Protein 7MTO (pdb70)

Nearest PDB structur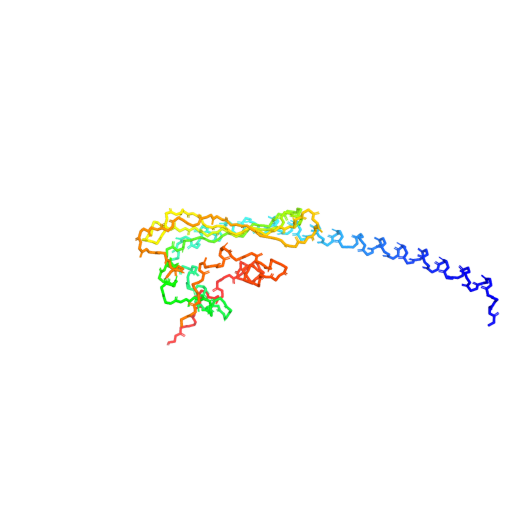es (foldseek):
  7mto-assembly1_A-2  TM=1.005E+00  e=1.178E-35  Homo sapiens
  2e50-assembly1_A  TM=9.225E-01  e=9.038E-24  Homo sapiens
  5day-assembly1_A  TM=8.850E-01  e=6.990E-18  Arabidopsis thaliana
  6jqv-assembly1_A  TM=9.167E-01  e=1.148E-16  Arabidopsis thaliana
  5day-assembly1_B  TM=9.113E-01  e=1.888E-16  Arabidopsis thaliana

InterPro domains:
  IPR002164 Nucleosome assembly protein [PF00956] (90-234)
  IPR002164 Nucleosome assembly protein [PTHR11875] (33-251)
  IPR037231 NAP-like superfamily [SSF143113] (31-234)

Organism: Homo sapiens (NCBI:txid9606)

B-factor: mean 32.94, std 13.4, range [13.84, 84.53]

Secondary structure (DSSP, 8-state):
---HHHHHHHHHHHHHHHHHHHHHHHHHHHHHHHHHHHHHHHHHHHHHHHHHHHTTSTTHHHHHHHTSTTTGGG--HHHHHHHTTEEEEEEEE-SSTTS-EEEEEEE-S-SSB--SEEEEEEEE-TTS-EEEEEPPP-BPTT--TT--PPPGGGGGG--TTTTT-HHHHHIIIIITT--HHHH-----

Structure (mmCIF, N/CA/C/O backbone):
data_7MTO
#
_entry.id   7MTO
#
_cell.length_a   53.713
_cell.length_b   55.275
_cell.length_c   79.934
_cell.angle_alpha   90.000
_cell.angle_beta   90.000
_cell.angle_gamma   90.000
#
_symmetry.space_group_name_H-M   'P 21 2 21'
#
loop_
_entity.id
_entity.type
_entity.pdbx_description
1 polymer 'Isoform 2 of Protein SET'
2 non-polymer 'MAGNESIUM ION'
3 non-polymer 'CALCIUM ION'
4 water water
#
loop_
_atom_site.group_PDB
_atom_site.id
_atom_site.type_symbol
_atom_site.label_atom_id
_atom_site.label_alt_id
_atom_site.label_comp_id
_atom_site.label_asym_id
_atom_site.label_entity_id
_atom_site.label_seq_id
_atom_site.pdbx_PDB_ins_code
_atom_site.Cartn_x
_atom_site.Cartn_y
_atom_site.Cartn_z
_atom_site.occupancy
_atom_site.B_iso_or_equiv
_atom_site.auth_seq_id
_atom_site.auth_comp_id
_atom_site.auth_asym_id
_atom_site.auth_atom_id
_atom_site.pdbx_PDB_model_num
ATOM 1 N N . GLY A 1 1 ? 6.261 -13.630 -81.338 1.00 63.72 22 GLY A N 1
ATOM 2 C CA . GLY A 1 1 ? 6.523 -12.539 -82.255 1.00 63.12 22 GLY A CA 1
ATOM 3 C C . GLY A 1 1 ? 7.622 -11.604 -81.782 1.00 62.74 22 GLY A C 1
ATOM 4 O O . GLY A 1 1 ? 7.973 -10.648 -82.479 1.00 64.55 22 GLY A O 1
ATOM 7 N N . THR A 1 2 ? 8.162 -11.869 -80.594 1.00 47.46 23 THR A N 1
ATOM 8 C CA . THR A 1 2 ? 9.285 -11.095 -80.086 1.00 43.45 23 THR A CA 1
ATOM 9 C C . THR A 1 2 ? 10.597 -11.798 -80.421 1.00 39.98 23 THR A C 1
ATOM 10 O O . THR A 1 2 ? 10.684 -13.030 -80.429 1.00 40.70 23 THR A O 1
ATOM 21 N N . SER A 1 3 ? 11.620 -10.999 -80.690 1.00 38.69 24 SER A N 1
ATOM 22 C CA . SER A 1 3 ? 12.963 -11.524 -80.874 1.00 42.04 24 SER A CA 1
ATOM 23 C C . SER A 1 3 ? 13.533 -11.992 -79.538 1.00 44.65 24 SER A C 1
ATOM 24 O O . SER A 1 3 ? 13.078 -11.588 -78.463 1.00 40.23 24 SER A O 1
ATOM 32 N N . GLU A 1 4 ? 14.561 -12.843 -79.607 1.00 58.27 25 GLU A N 1
ATOM 33 C CA . GLU A 1 4 ? 15.175 -13.337 -78.376 1.00 55.90 25 GLU A CA 1
ATOM 34 C C . GLU A 1 4 ? 15.871 -12.216 -77.607 1.00 54.48 25 GLU A C 1
ATOM 35 O O . GLU A 1 4 ? 15.970 -12.279 -76.371 1.00 51.93 25 GLU A O 1
ATOM 47 N N . LYS A 1 5 ? 16.340 -11.182 -78.315 1.00 47.38 26 LYS A N 1
ATOM 48 C CA . LYS A 1 5 ? 16.882 -10.001 -77.646 1.00 45.47 26 LYS A CA 1
ATOM 49 C C . LYS A 1 5 ? 15.785 -9.242 -76.905 1.00 41.97 26 LYS A C 1
ATOM 50 O O . LYS A 1 5 ? 15.963 -8.835 -75.748 1.00 43.13 26 LYS A O 1
ATOM 69 N N . GLU A 1 6 ? 14.645 -9.030 -77.569 1.00 39.25 27 GLU A N 1
ATOM 70 C CA . GLU A 1 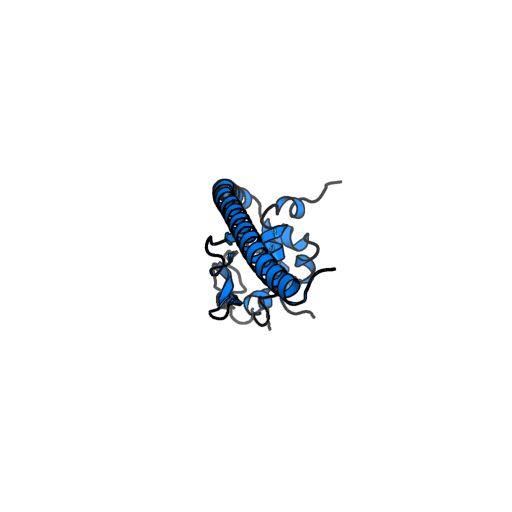6 ? 13.493 -8.411 -76.912 1.00 42.26 27 GLU A CA 1
ATOM 71 C C . GLU A 1 6 ? 13.041 -9.207 -75.693 1.00 39.45 27 GLU A C 1
ATOM 72 O O . GLU A 1 6 ? 12.621 -8.624 -74.681 1.00 37.96 27 GLU A O 1
ATOM 84 N N . GLN A 1 7 ? 13.118 -10.541 -75.754 1.00 34.42 28 GLN A N 1
ATOM 85 C CA . GLN A 1 7 ? 12.682 -11.352 -74.629 1.00 35.17 28 GLN A CA 1
ATOM 86 C C . GLN A 1 7 ? 13.632 -11.189 -73.447 1.00 34.54 28 GLN A C 1
ATOM 87 O O . GLN A 1 7 ? 13.201 -11.007 -72.305 1.00 35.13 28 GLN A O 1
ATOM 101 N N . GLN A 1 8 ? 14.941 -11.237 -73.705 1.00 40.22 29 GLN A N 1
ATOM 102 C CA . GLN A 1 8 ? 15.895 -11.048 -72.614 1.00 43.64 29 GLN A CA 1
ATOM 103 C C . GLN A 1 8 ? 15.748 -9.657 -72.004 1.00 40.36 29 GLN A C 1
ATOM 104 O O . GLN A 1 8 ? 15.810 -9.501 -70.782 1.00 39.58 29 GLN A O 1
ATOM 118 N N . GLU A 1 9 ? 15.511 -8.644 -72.844 1.00 38.36 30 GLU A N 1
ATOM 119 C CA . GLU A 1 9 ? 15.293 -7.285 -72.358 1.00 37.90 30 GLU A CA 1
ATOM 120 C C . GLU A 1 9 ? 14.055 -7.205 -71.483 1.00 36.48 30 GLU A C 1
ATOM 121 O O . GLU A 1 9 ? 14.046 -6.495 -70.466 1.00 37.19 30 GLU A O 1
ATOM 133 N N . ALA A 1 10 ? 12.984 -7.901 -71.882 1.00 32.11 31 ALA A N 1
ATOM 134 C CA . ALA A 1 10 ? 11.792 -7.967 -71.037 1.00 31.82 31 ALA A CA 1
ATOM 135 C C . ALA A 1 10 ? 12.067 -8.691 -69.732 1.00 31.80 31 ALA A C 1
ATOM 136 O O . ALA A 1 10 ? 11.589 -8.276 -68.666 1.00 30.66 31 ALA A O 1
ATOM 143 N N . ILE A 1 11 ? 12.831 -9.780 -69.775 1.00 31.36 32 ILE A N 1
ATOM 144 C CA . ILE A 1 11 ? 13.128 -10.483 -68.532 1.00 30.03 32 ILE A CA 1
ATOM 145 C C . ILE A 1 11 ? 13.842 -9.558 -67.557 1.00 29.25 32 ILE A C 1
ATOM 146 O O . ILE A 1 11 ? 13.532 -9.538 -66.356 1.00 30.36 32 ILE A O 1
ATOM 162 N N . GLU A 1 12 ? 14.834 -8.805 -68.036 1.00 35.82 33 GLU A N 1
ATOM 163 C CA . GLU A 1 12 ? 15.530 -7.880 -67.146 1.00 36.30 33 GLU A CA 1
ATOM 164 C C . GLU A 1 12 ? 14.570 -6.829 -66.604 1.00 37.34 33 GLU A C 1
ATOM 165 O O . GLU A 1 12 ? 14.634 -6.464 -65.427 1.00 37.04 33 GLU A O 1
ATOM 177 N N . HIS A 1 13 ? 13.681 -6.322 -67.458 1.00 34.57 34 HIS A N 1
ATOM 178 C CA . HIS A 1 13 ? 12.705 -5.329 -67.030 1.00 33.51 34 HIS A CA 1
ATOM 179 C C . HIS A 1 13 ? 11.787 -5.894 -65.967 1.00 32.88 34 HIS A C 1
ATOM 180 O O . HIS A 1 13 ? 11.385 -5.179 -65.041 1.00 34.92 34 HIS A O 1
ATOM 194 N N . ILE A 1 14 ? 11.428 -7.176 -66.084 1.00 28.79 35 ILE A N 1
ATOM 195 C CA . ILE A 1 14 ? 10.590 -7.787 -65.065 1.00 28.48 35 ILE A CA 1
ATOM 196 C C . ILE A 1 14 ? 11.355 -7.874 -63.756 1.00 28.07 35 ILE A C 1
ATOM 197 O O . ILE A 1 14 ? 10.826 -7.542 -62.699 1.00 28.16 35 ILE A O 1
ATOM 213 N N . ASP A 1 15 ? 12.626 -8.274 -63.820 1.00 33.53 36 ASP A N 1
ATOM 214 C CA . ASP A 1 15 ? 13.443 -8.337 -62.616 1.00 34.24 36 ASP A CA 1
ATOM 215 C C . ASP A 1 15 ? 13.490 -6.984 -61.917 1.00 34.91 36 ASP A C 1
ATOM 216 O O . ASP A 1 15 ? 13.378 -6.916 -60.686 1.00 34.38 36 ASP A O 1
ATOM 225 N N . GLU A 1 16 ? 13.624 -5.894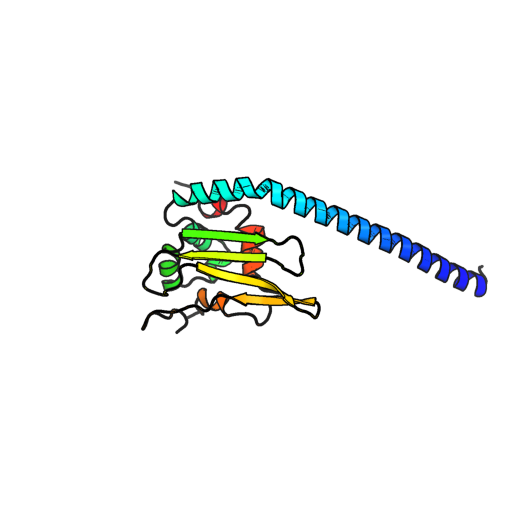 -62.680 1.00 34.44 37 GLU A N 1
ATOM 226 C CA . GLU A 1 16 ? 13.624 -4.567 -62.070 1.00 34.55 37 GLU A CA 1
ATOM 227 C C . GLU A 1 16 ? 12.278 -4.271 -61.417 1.00 35.40 37 GLU A C 1
ATOM 228 O O . GLU A 1 16 ? 12.217 -3.705 -60.321 1.00 34.94 37 GLU A O 1
ATOM 240 N N . VAL A 1 17 ? 11.185 -4.613 -62.100 1.00 33.51 38 VAL A N 1
ATOM 241 C CA . VAL A 1 17 ? 9.860 -4.432 -61.519 1.00 32.91 38 VAL A CA 1
ATOM 242 C C . VAL A 1 17 ? 9.725 -5.240 -60.232 1.00 32.81 38 VAL A C 1
ATOM 243 O O . VAL A 1 17 ? 9.183 -4.753 -59.233 1.00 36.11 38 VAL A O 1
ATOM 256 N N . GLN A 1 18 ? 10.236 -6.476 -60.217 1.00 30.13 39 GLN A N 1
ATOM 257 C CA . GLN A 1 18 ? 10.165 -7.296 -59.016 1.00 29.69 39 GLN A CA 1
ATOM 258 C C . GLN A 1 18 ? 10.909 -6.655 -57.849 1.00 30.15 39 GLN A C 1
ATOM 259 O O . GLN A 1 18 ? 10.501 -6.794 -56.690 1.00 28.74 39 GLN A O 1
ATOM 273 N N . ASN A 1 19 ? 12.052 -6.019 -58.133 1.00 32.27 40 ASN A N 1
ATOM 274 C CA . ASN A 1 19 ? 12.824 -5.357 -57.079 1.00 33.09 40 ASN A CA 1
ATOM 275 C C . ASN A 1 19 ? 12.020 -4.246 -56.467 1.00 35.49 40 ASN A C 1
ATOM 276 O O . ASN A 1 19 ? 12.075 -3.958 -55.273 1.00 35.60 40 ASN A O 1
ATOM 287 N N . GLU A 1 20 ? 11.213 -3.599 -57.282 1.00 40.70 41 GLU A N 1
ATOM 288 C CA . GLU A 1 20 ? 10.317 -2.512 -56.847 1.00 41.65 41 GLU A CA 1
ATOM 289 C C . GLU A 1 20 ? 9.155 -3.097 -56.048 1.00 40.02 41 GLU A C 1
ATOM 290 O O . GLU A 1 20 ? 8.749 -2.470 -55.112 1.00 40.49 41 GLU A O 1
ATOM 302 N N . ILE A 1 21 ? 8.611 -4.236 -56.444 1.00 29.08 42 ILE A N 1
ATOM 303 C CA . ILE A 1 21 ? 7.595 -4.870 -55.613 1.00 29.48 42 ILE A CA 1
ATOM 304 C C . ILE A 1 21 ? 8.217 -5.310 -54.289 1.00 33.36 42 ILE A C 1
ATOM 305 O O . ILE A 1 21 ? 7.631 -5.117 -53.208 1.00 32.09 42 ILE A O 1
ATOM 321 N N . ASP A 1 22 ? 9.431 -5.875 -54.348 1.00 39.05 43 ASP A N 1
ATOM 322 C CA . ASP A 1 22 ? 10.156 -6.258 -53.140 1.00 39.54 43 ASP A CA 1
ATOM 323 C C . ASP A 1 22 ? 10.228 -5.104 -52.158 1.00 38.15 43 ASP A C 1
ATOM 324 O O . ASP A 1 22 ? 10.030 -5.285 -50.950 1.00 37.88 43 ASP A O 1
ATOM 333 N N . ARG A 1 23 ? 10.556 -3.915 -52.665 1.00 38.04 44 ARG A N 1
ATOM 334 C CA . ARG A 1 23 ? 10.707 -2.746 -51.809 1.00 40.57 44 ARG A CA 1
ATOM 335 C C . ARG A 1 23 ? 9.400 -2.409 -51.117 1.00 41.88 44 ARG A C 1
ATOM 336 O O . ARG A 1 23 ? 9.373 -2.142 -49.909 1.00 42.27 44 ARG A O 1
ATOM 357 N N . LEU A 1 24 ? 8.300 -2.413 -51.864 1.00 34.03 45 LEU A N 1
ATOM 358 C CA . LEU A 1 24 ? 7.001 -2.168 -51.251 1.00 33.44 45 LEU A CA 1
ATOM 359 C C . LEU A 1 24 ? 6.644 -3.264 -50.251 1.00 36.33 45 LEU A C 1
ATOM 360 O O . LEU A 1 24 ? 6.102 -2.978 -49.174 1.00 35.19 45 LEU A O 1
ATOM 376 N N . ASN A 1 25 ? 6.947 -4.528 -50.569 1.00 29.76 46 ASN A N 1
ATOM 377 C CA . ASN A 1 25 ? 6.681 -5.586 -49.598 1.00 31.95 46 ASN A CA 1
ATOM 378 C C . ASN A 1 25 ? 7.366 -5.272 -48.275 1.00 33.83 46 ASN A C 1
ATOM 379 O O . ASN A 1 25 ? 6.772 -5.416 -47.187 1.00 30.22 46 ASN A O 1
ATOM 390 N N . GLU A 1 26 ? 8.618 -4.822 -48.354 1.00 37.10 47 GLU A N 1
ATOM 391 C CA . GLU A 1 26 ? 9.404 -4.567 -47.152 1.00 39.46 47 GLU A CA 1
ATOM 392 C C . GLU A 1 26 ? 8.891 -3.349 -46.400 1.00 39.37 47 GLU A C 1
ATOM 393 O O . GLU A 1 26 ? 8.835 -3.357 -45.162 1.00 41.23 47 GLU A O 1
ATOM 405 N N . GLN A 1 27 ? 8.509 -2.299 -47.122 1.00 37.16 48 GLN A N 1
ATOM 406 C CA . GLN A 1 27 ? 7.941 -1.126 -46.468 1.00 40.85 48 GLN A CA 1
ATOM 407 C C . GLN A 1 27 ? 6.629 -1.475 -45.778 1.00 40.90 48 GLN A C 1
ATOM 408 O O . GLN A 1 27 ? 6.374 -1.029 -44.650 1.00 39.56 48 GLN A O 1
ATOM 422 N N . ALA A 1 28 ? 5.792 -2.293 -46.429 1.00 34.49 49 ALA A N 1
ATOM 423 C CA . ALA A 1 28 ? 4.549 -2.720 -45.799 1.00 34.79 49 ALA A CA 1
ATOM 424 C C . ALA A 1 28 ? 4.832 -3.488 -44.517 1.00 34.53 49 ALA A C 1
ATOM 425 O O . ALA A 1 28 ? 4.223 -3.220 -43.473 1.00 34.90 49 ALA A O 1
ATOM 432 N N . SER A 1 29 ? 5.750 -4.462 -44.578 1.00 30.84 50 SER A N 1
ATOM 433 C CA . SER A 1 29 ? 6.069 -5.252 -43.391 1.00 32.17 50 SER A CA 1
ATOM 434 C C . SER A 1 29 ? 6.574 -4.360 -42.268 1.00 34.18 50 SER A C 1
ATOM 435 O O . SER A 1 29 ? 6.286 -4.604 -41.086 1.00 32.22 50 SER A O 1
ATOM 443 N N . GLU A 1 30 ? 7.328 -3.320 -42.622 1.00 41.92 51 GLU A N 1
ATOM 444 C CA . GLU A 1 30 ? 7.860 -2.402 -41.623 1.00 44.22 51 GLU A CA 1
ATOM 445 C C . GLU A 1 30 ? 6.745 -1.606 -40.955 1.00 45.50 51 GLU A C 1
ATOM 446 O O . GLU A 1 30 ? 6.704 -1.491 -39.722 1.00 44.32 51 GLU A O 1
ATOM 458 N N . GLU A 1 31 ? 5.846 -1.022 -41.755 1.00 38.21 52 GLU A N 1
ATOM 459 C CA . GLU A 1 31 ? 4.721 -0.286 -41.186 1.00 37.72 52 GLU A CA 1
ATOM 460 C C . GLU A 1 31 ? 3.896 -1.175 -40.264 1.00 38.68 52 GLU A C 1
ATOM 461 O O . GLU A 1 31 ? 3.433 -0.732 -39.201 1.00 38.32 52 GLU A O 1
ATOM 473 N N . ILE A 1 32 ? 3.714 -2.441 -40.645 1.00 32.53 53 ILE A N 1
ATOM 474 C CA . ILE A 1 32 ? 2.917 -3.349 -39.830 1.00 33.65 53 ILE A CA 1
ATOM 475 C C . ILE A 1 32 ? 3.618 -3.627 -38.505 1.00 33.47 53 ILE A C 1
ATOM 476 O O . ILE A 1 32 ? 2.986 -3.626 -37.434 1.00 33.77 53 ILE A O 1
ATOM 492 N N . LEU A 1 33 ? 4.940 -3.810 -38.537 1.00 33.38 54 LEU A N 1
ATOM 493 C CA . LEU A 1 33 ? 5.675 -4.038 -37.295 1.00 37.44 54 LEU A CA 1
ATOM 494 C C . LEU A 1 33 ? 5.562 -2.844 -36.351 1.00 37.97 54 LEU A C 1
ATOM 495 O O . LEU A 1 33 ? 5.490 -3.016 -35.121 1.00 35.89 54 LEU A O 1
ATOM 511 N N . LYS A 1 34 ? 5.573 -1.625 -36.898 1.00 37.41 55 LYS A N 1
ATOM 512 C CA . LYS A 1 34 ? 5.478 -0.443 -36.047 1.00 37.62 55 LYS A CA 1
ATOM 513 C C . LYS A 1 34 ? 4.095 -0.329 -35.421 1.00 37.87 55 LYS A C 1
ATOM 514 O O . LYS A 1 34 ? 3.966 0.078 -34.256 1.00 36.50 55 LYS A O 1
ATOM 533 N N . VAL A 1 35 ? 3.050 -0.671 -36.177 1.00 35.04 56 VAL A N 1
ATOM 534 C CA . VAL A 1 35 ? 1.704 -0.718 -35.609 1.00 36.62 56 VAL A CA 1
ATOM 535 C C . VAL A 1 35 ? 1.675 -1.661 -34.412 1.00 37.52 56 VAL A C 1
ATOM 536 O O . VAL A 1 35 ? 1.174 -1.316 -33.334 1.00 36.70 56 VAL A O 1
ATOM 549 N N . GLU A 1 36 ? 2.223 -2.867 -34.575 1.00 37.63 57 GLU A N 1
ATOM 550 C CA . GLU A 1 36 ? 2.240 -3.805 -33.461 1.00 35.84 57 GLU A CA 1
ATOM 551 C C . GLU A 1 36 ? 3.026 -3.251 -32.283 1.00 36.09 57 GLU A C 1
ATOM 552 O O . GLU A 1 36 ? 2.657 -3.491 -31.125 1.00 34.00 57 GLU A O 1
ATOM 564 N N . GLN A 1 37 ? 4.098 -2.505 -32.549 1.00 36.58 58 GLN A N 1
ATOM 565 C CA . GLN A 1 37 ? 4.877 -1.932 -31.458 1.00 41.38 58 GLN A CA 1
ATOM 566 C C . GLN A 1 37 ? 4.101 -0.824 -30.755 1.00 41.64 58 GLN A C 1
ATOM 567 O O . GLN A 1 37 ? 4.094 -0.754 -29.519 1.00 42.78 58 GLN A O 1
ATOM 581 N N . LYS A 1 38 ? 3.426 0.035 -31.520 1.00 36.60 59 LYS A N 1
ATOM 582 C CA . LYS A 1 38 ? 2.589 1.072 -30.925 1.00 36.82 59 LYS A CA 1
ATOM 583 C C . LYS A 1 38 ? 1.570 0.475 -29.959 1.00 35.94 59 LYS A C 1
ATOM 584 O O . LYS A 1 38 ? 1.439 0.918 -28.807 1.00 36.66 59 LYS A O 1
ATOM 603 N N . TYR A 1 39 ? 0.844 -0.542 -30.407 1.00 36.67 60 TYR A N 1
ATOM 604 C CA . TYR A 1 39 ? -0.242 -1.090 -29.611 1.00 35.64 60 TYR A CA 1
ATOM 605 C C . TYR A 1 39 ? 0.254 -1.970 -28.483 1.00 35.53 60 TYR A C 1
ATOM 606 O O . TYR A 1 39 ? -0.442 -2.098 -27.474 1.00 33.78 60 TYR A O 1
ATOM 624 N N . ASN A 1 40 ? 1.442 -2.560 -28.613 1.00 28.26 61 ASN A N 1
ATOM 625 C CA . ASN A 1 40 ? 2.035 -3.232 -27.463 1.00 32.55 61 ASN A CA 1
ATOM 626 C C . ASN A 1 40 ? 2.276 -2.240 -26.334 1.00 33.13 61 ASN A C 1
ATOM 627 O O . ASN A 1 40 ? 2.016 -2.549 -25.167 1.00 29.72 61 ASN A O 1
ATOM 638 N N . LYS A 1 41 ? 2.705 -1.018 -26.668 1.00 36.17 62 LYS A N 1
ATOM 639 C CA . LYS A 1 41 ? 2.824 0.020 -25.649 1.00 40.19 62 LYS A CA 1
ATOM 640 C C . LYS A 1 41 ? 1.462 0.444 -25.111 1.00 38.95 62 LYS A C 1
ATOM 641 O O . LYS A 1 41 ? 1.315 0.695 -23.911 1.00 35.47 62 LYS A O 1
ATOM 660 N N . LEU A 1 42 ? 0.459 0.568 -25.980 1.00 34.83 63 LEU A N 1
ATOM 661 C CA . LEU A 1 42 ? -0.857 1.002 -25.513 1.00 34.65 63 LEU A CA 1
ATOM 662 C C . LEU A 1 42 ? -1.509 -0.028 -24.596 1.00 34.19 63 LEU A C 1
ATOM 663 O O . LEU A 1 42 ? -2.209 0.352 -23.644 1.00 32.97 63 LEU A O 1
ATOM 679 N N . ARG A 1 43 ? -1.294 -1.327 -24.842 1.00 29.92 64 ARG A N 1
ATOM 680 C CA . ARG A 1 43 ? -1.913 -2.338 -23.989 1.00 29.52 64 ARG A CA 1
ATOM 681 C C . ARG A 1 43 ? -1.223 -2.477 -22.641 1.00 31.31 64 ARG A C 1
ATOM 682 O O . ARG A 1 43 ? -1.816 -3.039 -21.713 1.00 29.27 64 ARG A O 1
ATOM 703 N N . GLN A 1 44 ? 0.037 -2.104 -22.533 1.00 31.76 65 GLN A N 1
ATOM 704 C CA . GLN A 1 44 ? 0.864 -2.411 -21.343 1.00 31.41 65 GLN A CA 1
ATOM 705 C C . GLN A 1 44 ? 0.276 -1.845 -20.055 1.00 30.90 65 GLN A C 1
ATOM 706 O O . GLN A 1 44 ? 0.259 -2.562 -19.085 1.00 31.59 65 GLN A O 1
ATOM 720 N N . PRO A 1 45 ? -0.271 -0.624 -19.988 1.00 32.09 66 PRO A N 1
ATOM 721 C CA . PRO A 1 45 ? -0.842 -0.138 -18.743 1.00 34.32 66 PRO A CA 1
ATOM 722 C C . PRO A 1 45 ? -2.001 -1.012 -18.276 1.00 33.01 66 PRO A C 1
ATOM 723 O O . PRO A 1 45 ? -2.167 -1.130 -17.123 1.00 33.34 66 PRO A O 1
ATOM 734 N N . PHE A 1 46 ? -2.791 -1.528 -19.210 1.00 33.32 67 PHE A N 1
ATOM 735 C CA . PHE A 1 46 ? -3.918 -2.448 -18.984 1.00 32.38 67 PHE A CA 1
ATOM 736 C C . PHE A 1 46 ? -3.394 -3.794 -18.475 1.00 29.72 67 PHE A C 1
ATOM 737 O O . PHE A 1 46 ? -3.977 -4.276 -17.569 1.00 29.16 67 PHE A O 1
ATOM 754 N N . PHE A 1 47 ? -2.336 -4.368 -19.055 1.00 22.91 68 PHE A N 1
ATOM 755 C CA . PHE A 1 47 ? -1.778 -5.597 -18.487 1.00 23.01 68 PHE A CA 1
ATOM 756 C C . PHE A 1 47 ? -1.244 -5.348 -17.073 1.00 23.67 68 PHE A C 1
ATOM 757 O O . PHE A 1 47 ? -1.319 -6.226 -16.205 1.00 24.10 68 PHE A O 1
ATOM 774 N N . GLN A 1 48 ? -0.702 -4.161 -16.821 1.00 26.60 69 GLN A N 1
ATOM 775 C CA . GLN A 1 48 ? -0.196 -3.882 -15.483 1.00 27.82 69 GLN A CA 1
ATOM 776 C C . GLN A 1 48 ? -1.348 -3.730 -14.498 1.00 29.60 69 GLN A C 1
ATOM 777 O O . GLN A 1 48 ? -1.303 -4.287 -13.398 1.00 29.56 69 GLN A O 1
ATOM 791 N N . LYS A 1 49 ? -2.413 -3.023 -14.886 1.00 29.40 70 LYS A N 1
ATOM 792 C CA . LYS A 1 49 ? -3.580 -2.961 -14.005 1.00 28.10 70 LYS A CA 1
ATOM 793 C C . LYS A 1 49 ? -4.132 -4.358 -13.754 1.00 27.36 70 LYS A C 1
ATOM 794 O O . LYS A 1 49 ? -4.514 -4.697 -12.623 1.00 28.41 70 LYS A O 1
ATOM 813 N N . ARG A 1 50 ? -4.166 -5.191 -14.794 1.00 22.31 71 ARG A N 1
ATOM 814 C CA . ARG A 1 50 ? -4.697 -6.540 -14.643 1.00 24.18 71 ARG A CA 1
ATOM 815 C C . ARG A 1 50 ? -3.857 -7.360 -13.674 1.00 24.50 71 ARG A C 1
ATOM 816 O O . ARG A 1 50 ? -4.399 -8.133 -12.872 1.00 23.59 71 ARG A O 1
ATOM 837 N N . SER A 1 51 ? -2.536 -7.171 -13.688 1.00 24.23 72 SER A N 1
ATOM 838 C CA . SER A 1 51 ? -1.682 -7.894 -12.753 1.00 24.11 72 SER A CA 1
ATOM 839 C C . SER A 1 51 ? -2.031 -7.537 -11.315 1.00 25.22 72 SER A C 1
ATOM 840 O O . SER A 1 51 ? -2.029 -8.405 -10.431 1.00 25.70 72 SER A O 1
ATOM 848 N N . GLU A 1 52 ? -2.328 -6.264 -11.062 1.00 25.39 73 GLU A N 1
ATOM 849 C CA . GLU A 1 52 ? -2.671 -5.860 -9.700 1.00 26.92 73 GLU A CA 1
ATOM 850 C C . GLU A 1 52 ? -4.008 -6.455 -9.269 1.00 28.69 73 GLU A C 1
ATOM 851 O O . GLU A 1 52 ? -4.191 -6.792 -8.092 1.00 27.92 73 GLU A O 1
ATOM 863 N N . LEU A 1 53 ? -4.936 -6.602 -10.203 1.00 24.88 74 LEU A N 1
ATOM 864 C CA . LEU A 1 53 ? -6.234 -7.183 -9.907 1.00 24.70 74 LEU A CA 1
ATOM 865 C C . LEU A 1 53 ? -6.139 -8.687 -9.708 1.00 24.21 74 LEU A C 1
ATOM 866 O O . LEU A 1 53 ? -6.799 -9.236 -8.818 1.00 25.95 74 LEU A O 1
ATOM 882 N N . ILE A 1 54 ? -5.315 -9.370 -10.511 1.00 22.01 75 ILE A N 1
ATOM 883 C CA . ILE A 1 54 ? -5.127 -10.813 -10.360 1.00 21.96 75 ILE A CA 1
ATOM 884 C C . ILE A 1 54 ? -4.542 -11.142 -8.987 1.00 24.69 75 ILE A C 1
ATOM 885 O O . ILE A 1 54 ? -4.788 -12.230 -8.446 1.00 24.90 75 ILE A O 1
ATOM 901 N N . ALA A 1 55 ? -3.750 -10.233 -8.410 1.00 26.46 76 ALA A N 1
ATOM 902 C CA . ALA A 1 55 ? -3.214 -10.442 -7.059 1.00 27.56 76 ALA A CA 1
ATOM 903 C C . ALA A 1 55 ? -4.311 -10.617 -6.013 1.00 29.77 76 ALA A C 1
ATOM 904 O O . ALA A 1 55 ? -4.045 -11.125 -4.908 1.00 29.55 76 ALA A O 1
ATOM 911 N N . LYS A 1 56 ? -5.527 -10.197 -6.320 1.00 27.54 77 LYS A N 1
ATOM 912 C CA . LYS A 1 56 ? -6.659 -10.337 -5.418 1.00 26.40 77 LYS A CA 1
ATOM 913 C C . LYS A 1 56 ? -7.374 -11.673 -5.555 1.00 28.52 77 LYS A C 1
ATOM 914 O O . LYS A 1 56 ? -8.315 -11.930 -4.804 1.00 27.27 77 LYS A O 1
ATOM 933 N N . ILE A 1 57 ? -6.986 -12.513 -6.512 1.00 22.95 78 ILE A N 1
ATOM 934 C CA . ILE A 1 57 ? -7.733 -13.713 -6.857 1.00 22.15 78 ILE A CA 1
ATOM 935 C C . ILE A 1 57 ? -6.855 -14.932 -6.531 1.00 21.92 78 ILE A C 1
ATOM 936 O O . ILE A 1 57 ? -5.924 -15.247 -7.283 1.00 21.87 78 ILE A O 1
ATOM 952 N N . PRO A 1 58 ? -7.134 -15.660 -5.451 1.00 24.18 79 PRO A N 1
ATOM 953 C CA . PRO A 1 58 ? -6.229 -16.770 -5.104 1.00 22.98 79 PRO A CA 1
ATOM 954 C C . PRO A 1 58 ? -6.167 -17.821 -6.207 1.00 19.77 79 PRO A C 1
ATOM 955 O O . PRO A 1 58 ? -7.186 -18.186 -6.790 1.00 22.86 79 PRO A O 1
ATOM 966 N N . ASN A 1 59 ? -4.950 -18.297 -6.480 1.00 20.41 80 ASN A N 1
ATOM 967 C CA . ASN A 1 59 ? -4.704 -19.425 -7.374 1.00 21.54 80 ASN A CA 1
ATOM 968 C C . ASN A 1 59 ? -5.217 -19.165 -8.785 1.00 22.42 80 ASN A C 1
ATOM 969 O O . ASN A 1 59 ? -5.606 -20.093 -9.508 1.00 20.25 80 ASN A O 1
ATOM 980 N N . PHE A 1 60 ? -5.211 -17.892 -9.167 1.00 18.28 81 PHE A N 1
ATOM 981 C CA . PHE A 1 60 ? -5.673 -17.507 -10.500 1.00 17.72 81 PHE A CA 1
ATOM 982 C C . PHE A 1 60 ? -4.945 -18.285 -11.591 1.00 17.43 81 PHE A C 1
ATOM 983 O O . PHE A 1 60 ? -5.570 -18.870 -12.487 1.00 16.75 81 PHE A O 1
ATOM 1000 N N . TRP A 1 61 ? -3.618 -18.295 -11.553 1.00 18.09 82 TRP A N 1
ATOM 1001 C CA . TRP A 1 61 ? -2.892 -18.817 -12.706 1.00 19.92 82 TRP A CA 1
ATOM 1002 C C . TRP A 1 61 ? -2.970 -20.334 -12.779 1.00 18.03 82 TRP A C 1
ATOM 1003 O O . TRP A 1 61 ? -3.087 -20.887 -13.878 1.00 16.71 82 TRP A O 1
ATOM 1024 N N . VAL A 1 62 ? -2.910 -21.044 -11.647 1.00 19.70 83 VAL A N 1
ATOM 1025 C CA . VAL A 1 62 ? -3.010 -22.498 -11.765 1.00 19.61 83 VAL A CA 1
ATOM 1026 C C . VAL A 1 62 ? -4.403 -22.910 -12.270 1.00 19.19 83 VAL A C 1
ATOM 1027 O O . VAL A 1 62 ? -4.541 -23.864 -13.054 1.00 19.45 83 VAL A O 1
ATOM 1040 N N . THR A 1 63 ? -5.436 -22.198 -11.838 1.00 19.39 84 THR A N 1
ATOM 1041 C CA . THR A 1 63 ? -6.787 -22.441 -12.320 1.00 17.57 84 THR A CA 1
ATOM 1042 C C . THR A 1 63 ? -6.870 -22.220 -13.829 1.00 16.66 84 THR A C 1
ATOM 1043 O O . THR A 1 63 ? -7.432 -23.040 -14.565 1.00 18.86 84 THR A O 1
ATOM 1054 N N . THR A 1 64 ? -6.316 -21.107 -14.306 1.00 19.61 85 THR A N 1
ATOM 1055 C CA . THR A 1 64 ? -6.215 -20.841 -15.737 1.00 20.52 85 THR A CA 1
ATOM 1056 C C . THR A 1 64 ? -5.564 -21.998 -16.485 1.00 20.69 85 THR A C 1
ATOM 1057 O O . THR A 1 64 ? -6.067 -22.451 -17.520 1.00 18.77 85 THR A O 1
ATOM 1068 N N . PHE A 1 65 ? -4.438 -22.505 -15.973 1.00 18.31 86 PHE A N 1
ATOM 1069 C CA . PHE A 1 65 ? -3.682 -23.507 -16.714 1.00 16.41 86 PHE A CA 1
ATOM 1070 C C . PHE A 1 65 ? -4.390 -24.859 -16.708 1.00 17.15 86 PHE A C 1
ATOM 1071 O O . PHE A 1 65 ? -4.388 -25.565 -17.716 1.00 17.13 86 PHE A O 1
ATOM 1088 N N . VAL A 1 66 ? -4.971 -25.250 -15.573 1.00 19.38 87 VAL A N 1
ATOM 1089 C CA . VAL A 1 66 ? -5.667 -26.532 -15.468 1.00 19.24 87 VAL A CA 1
ATOM 1090 C C . VAL A 1 66 ? -6.875 -26.565 -16.388 1.00 20.09 87 VAL A C 1
ATOM 1091 O O . VAL A 1 66 ? -7.260 -27.636 -16.874 1.00 19.36 87 VAL A O 1
ATOM 1104 N N . ASN A 1 67 ? -7.450 -25.405 -16.687 1.00 17.88 88 ASN A N 1
ATOM 1105 C CA . ASN A 1 67 ? -8.598 -25.317 -17.583 1.00 16.95 88 ASN A CA 1
ATOM 1106 C C . ASN A 1 67 ? -8.199 -25.000 -19.018 1.00 16.95 88 ASN A C 1
ATOM 1107 O O . ASN A 1 67 ? -9.085 -24.774 -19.864 1.00 18.55 88 ASN A O 1
ATOM 1118 N N . HIS A 1 68 ? -6.911 -24.995 -19.321 1.00 18.15 89 HIS A N 1
ATOM 1119 C CA . HIS A 1 68 ? -6.480 -24.724 -20.692 1.00 19.12 89 HIS A CA 1
ATOM 1120 C C . HIS A 1 68 ? -6.296 -26.034 -21.454 1.00 19.66 89 HIS A C 1
ATOM 1121 O O . HIS A 1 68 ? -5.577 -26.921 -20.980 1.00 20.79 89 HIS A O 1
ATOM 1135 N N . PRO A 1 69 ? -6.894 -26.175 -22.645 1.00 23.17 90 PRO A N 1
ATOM 1136 C CA . PRO A 1 69 ? -6.849 -27.472 -23.340 1.00 24.59 90 PRO A CA 1
ATOM 1137 C C . PRO A 1 69 ? -5.455 -27.973 -23.680 1.00 27.36 90 PRO A C 1
ATOM 1138 O O . PRO A 1 69 ? -5.231 -29.185 -23.644 1.00 33.75 90 PRO A O 1
ATOM 1149 N N . GLN A 1 70 ? -4.500 -27.105 -24.000 1.00 23.57 91 GLN A N 1
ATOM 1150 C CA . GLN A 1 70 ? -3.153 -27.592 -24.266 1.00 24.11 91 GLN A CA 1
ATOM 1151 C C . GLN A 1 70 ? -2.281 -27.656 -23.006 1.00 25.70 91 GLN A C 1
ATOM 1152 O O . GLN A 1 70 ? -1.536 -28.622 -22.817 1.00 26.75 91 GLN A O 1
ATOM 1166 N N . VAL A 1 71 ? -2.333 -26.646 -22.143 1.00 21.84 92 VAL A N 1
ATOM 1167 C CA . VAL A 1 71 ? -1.408 -26.624 -21.007 1.00 22.85 92 VAL A CA 1
ATOM 1168 C C . VAL A 1 71 ? -1.741 -27.719 -20.005 1.00 22.89 92 VAL A C 1
ATOM 1169 O O . VAL A 1 71 ? -0.843 -28.310 -19.389 1.00 24.04 92 VAL A O 1
ATOM 1182 N N . SER A 1 72 ? -3.027 -28.018 -19.820 1.00 23.75 93 SER A N 1
ATOM 1183 C CA . SER A 1 72 ? -3.396 -28.980 -18.787 1.00 23.72 93 SER A CA 1
ATOM 1184 C C . SER A 1 72 ? -2.766 -30.335 -19.059 1.00 26.04 93 SER A C 1
ATOM 1185 O O . SER A 1 72 ? -2.428 -31.058 -18.110 1.00 27.36 93 SER A O 1
ATOM 1193 N N . ALA A 1 73 ? -2.547 -30.664 -20.338 1.00 28.11 94 ALA A N 1
ATOM 1194 C CA . ALA A 1 73 ? -1.985 -31.962 -20.700 1.00 32.76 94 ALA A CA 1
ATOM 1195 C C . ALA A 1 73 ? -0.563 -32.124 -20.178 1.00 32.12 94 ALA A C 1
ATOM 1196 O O . ALA A 1 73 ? -0.093 -33.250 -20.006 1.00 33.80 94 ALA A O 1
ATOM 1203 N N . LEU A 1 74 ? 0.115 -31.019 -19.904 1.00 21.27 95 LEU A N 1
ATOM 1204 C CA . LEU A 1 74 ? 1.498 -31.019 -19.477 1.00 21.06 95 LEU A CA 1
ATOM 1205 C C . LEU A 1 74 ? 1.655 -31.099 -17.969 1.00 23.58 95 LEU A C 1
ATOM 1206 O O . LEU A 1 74 ? 2.786 -31.258 -17.490 1.00 24.18 95 LEU A O 1
ATOM 1222 N N . LEU A 1 75 ? 0.567 -30.960 -17.214 1.00 22.67 96 LEU A N 1
ATOM 1223 C CA . LEU A 1 75 ? 0.658 -30.841 -15.766 1.00 22.40 96 LEU A CA 1
ATOM 1224 C C . LEU A 1 75 ? 0.339 -32.167 -15.099 1.00 24.00 96 LEU A C 1
ATOM 1225 O O . LEU A 1 75 ? -0.787 -32.673 -15.212 1.00 25.86 96 LEU A O 1
ATOM 1241 N N . GLY A 1 76 ? 1.289 -32.677 -14.330 1.00 22.94 97 GLY A N 1
ATOM 1242 C CA . GLY A 1 76 ? 1.022 -33.784 -13.448 1.00 23.52 97 GLY A CA 1
ATOM 1243 C C . GLY A 1 76 ? 0.383 -33.328 -12.145 1.00 23.66 97 GLY A C 1
ATOM 1244 O O . GLY A 1 76 ? 0.218 -32.139 -11.868 1.00 23.50 97 GLY A O 1
ATOM 1248 N N . GLU A 1 77 ? -0.001 -34.315 -11.334 1.00 30.16 98 GLU A N 1
ATOM 1249 C CA . GLU A 1 77 ? -0.648 -34.017 -10.063 1.00 31.37 98 GLU A CA 1
ATOM 1250 C C . GLU A 1 77 ? 0.251 -33.176 -9.163 1.00 29.55 98 GLU A C 1
ATOM 1251 O O . GLU A 1 77 ? -0.195 -32.190 -8.560 1.00 28.74 98 GLU A O 1
ATOM 1263 N N . GLU A 1 78 ? 1.522 -33.568 -9.023 1.00 22.25 99 GLU A N 1
ATOM 1264 C CA . GLU A 1 78 ? 2.399 -32.771 -8.180 1.00 22.79 99 GLU A CA 1
ATOM 1265 C C . GLU A 1 78 ? 2.734 -31.437 -8.834 1.00 23.55 99 GLU A C 1
ATOM 1266 O O . GLU A 1 78 ? 2.971 -30.459 -8.139 1.00 21.64 99 GLU A O 1
ATOM 1278 N N . ASP A 1 79 ? 2.747 -31.356 -10.169 1.00 20.58 100 ASP A N 1
ATOM 1279 C CA . ASP A 1 79 ? 2.976 -30.047 -10.779 1.00 20.93 100 ASP A CA 1
ATOM 1280 C C . ASP A 1 79 ? 1.872 -29.076 -10.396 1.00 18.90 100 ASP A C 1
ATOM 1281 O O . ASP A 1 79 ? 2.112 -27.880 -10.205 1.00 20.31 100 ASP A O 1
ATOM 1290 N N . GLU A 1 80 ? 0.632 -29.564 -10.386 1.00 23.09 101 GLU A N 1
ATOM 1291 C CA . GLU A 1 80 ? -0.503 -28.715 -10.065 1.00 22.21 101 GLU A CA 1
ATOM 1292 C C . GLU A 1 80 ? -0.381 -28.197 -8.645 1.00 23.24 101 GLU A C 1
ATOM 1293 O O . GLU A 1 80 ? -0.632 -27.021 -8.370 1.00 23.46 101 GLU A O 1
ATOM 1305 N N . GLU A 1 81 ? 0.080 -29.048 -7.740 1.00 22.46 102 GLU A N 1
ATOM 1306 C CA . GLU A 1 81 ? 0.307 -28.598 -6.374 1.00 22.87 102 GLU A CA 1
ATOM 1307 C C . GLU A 1 81 ? 1.314 -27.454 -6.332 1.00 23.98 102 GLU A C 1
ATOM 1308 O O . GLU A 1 81 ? 1.087 -26.427 -5.681 1.00 23.82 102 GLU A O 1
ATOM 1320 N N . ALA A 1 82 ? 2.449 -27.623 -7.028 1.00 19.64 103 ALA A N 1
ATOM 1321 C CA . ALA A 1 82 ? 3.469 -26.591 -7.061 1.00 18.24 103 ALA A CA 1
ATOM 1322 C C . ALA A 1 82 ? 2.942 -25.302 -7.667 1.00 18.18 103 ALA A C 1
ATOM 1323 O O . ALA A 1 82 ? 3.324 -24.208 -7.237 1.00 18.80 103 ALA A O 1
ATOM 1330 N N . LEU A 1 83 ? 2.088 -25.397 -8.700 1.00 17.65 104 LEU A N 1
ATOM 1331 C CA . LEU A 1 83 ? 1.574 -24.205 -9.347 1.00 17.56 104 LEU A CA 1
ATOM 1332 C C . LEU A 1 83 ? 0.566 -23.466 -8.481 1.00 18.88 104 LEU A C 1
ATOM 1333 O O . LEU A 1 83 ? 0.248 -22.319 -8.780 1.00 19.56 104 LEU A O 1
ATOM 1349 N N . HIS A 1 84 ? 0.111 -24.044 -7.361 1.00 20.68 105 HIS A N 1
ATOM 1350 C CA . HIS A 1 84 ? -0.697 -23.242 -6.450 1.00 20.66 105 HIS A CA 1
ATOM 1351 C C . HIS A 1 84 ? 0.138 -22.143 -5.799 1.00 23.19 105 HIS A C 1
ATOM 1352 O O . HIS A 1 84 ? -0.408 -21.151 -5.319 1.00 24.92 105 HIS A O 1
ATOM 1366 N N . TYR A 1 85 ? 1.450 -22.251 -5.842 1.00 21.73 106 TYR A N 1
ATOM 1367 C CA . TYR A 1 85 ? 2.318 -21.193 -5.360 1.00 22.98 106 TYR A CA 1
ATOM 1368 C C . TYR A 1 85 ? 2.624 -20.132 -6.400 1.00 21.33 106 TYR A C 1
ATOM 1369 O O . TYR A 1 85 ? 3.322 -19.159 -6.094 1.00 20.27 106 TYR A O 1
ATOM 1387 N N . LEU A 1 86 ? 2.160 -20.315 -7.624 1.00 20.04 107 LEU A N 1
ATOM 1388 C CA . LEU A 1 86 ? 2.362 -19.335 -8.680 1.00 19.96 107 LEU A CA 1
ATOM 1389 C C . LEU A 1 86 ? 1.416 -18.163 -8.466 1.00 22.47 107 LEU A C 1
ATOM 1390 O O . LEU A 1 86 ? 0.185 -18.325 -8.539 1.00 23.64 107 LEU A O 1
ATOM 1406 N N . THR A 1 87 ? 1.982 -16.986 -8.207 1.00 21.57 108 THR A N 1
ATOM 1407 C CA . THR A 1 87 ? 1.187 -15.803 -7.936 1.00 23.07 108 THR A CA 1
ATOM 1408 C C . THR A 1 87 ? 1.015 -14.895 -9.141 1.00 26.11 108 THR A C 1
ATOM 1409 O O . THR A 1 87 ? 0.030 -14.166 -9.218 1.00 24.25 108 THR A O 1
ATOM 1420 N N . ARG A 1 88 ? 1.957 -14.904 -10.071 1.00 23.85 109 ARG A N 1
ATOM 1421 C CA . ARG A 1 88 ? 2.025 -13.860 -11.077 1.00 21.90 109 ARG A CA 1
ATOM 1422 C C . ARG A 1 88 ? 2.744 -14.421 -12.287 1.00 22.21 109 ARG A C 1
ATOM 1423 O O . ARG A 1 88 ? 3.770 -15.097 -12.152 1.00 22.47 109 ARG A O 1
ATOM 1444 N N . VAL A 1 89 ? 2.183 -14.161 -13.461 1.00 21.98 110 VAL A N 1
ATOM 1445 C CA . VAL A 1 89 ? 2.824 -14.465 -14.732 1.00 23.47 110 VAL A CA 1
ATOM 1446 C C . VAL A 1 89 ? 2.946 -13.154 -15.494 1.00 24.90 110 VAL A C 1
ATOM 1447 O O . VAL A 1 89 ? 2.012 -12.346 -15.491 1.00 26.58 110 VAL A O 1
ATOM 1460 N N . GLU A 1 90 ? 4.102 -12.920 -16.109 1.00 23.69 111 GLU A N 1
ATOM 1461 C CA . GLU A 1 90 ? 4.293 -11.744 -16.947 1.00 23.87 111 GLU A CA 1
ATOM 1462 C C . GLU A 1 90 ? 4.919 -12.144 -18.273 1.00 25.91 111 GLU A C 1
ATOM 1463 O O . GLU A 1 90 ? 5.850 -12.951 -18.316 1.00 25.74 111 GLU A O 1
ATOM 1475 N N . VAL A 1 91 ? 4.401 -11.570 -19.359 1.00 22.15 112 VAL A N 1
ATOM 1476 C CA . VAL A 1 91 ? 4.965 -11.733 -20.681 1.00 22.64 112 VAL A CA 1
ATOM 1477 C C . VAL A 1 91 ? 5.508 -10.379 -21.101 1.00 22.80 112 VAL A C 1
ATOM 1478 O O . VAL A 1 91 ? 4.802 -9.370 -21.008 1.00 25.69 112 VAL A O 1
ATOM 1491 N N . THR A 1 92 ? 6.763 -10.358 -21.531 1.00 25.79 113 THR A N 1
ATOM 1492 C CA . THR A 1 92 ? 7.431 -9.153 -22.010 1.00 29.49 113 THR A CA 1
ATOM 1493 C C . THR A 1 92 ? 7.888 -9.420 -23.429 1.00 30.46 113 THR A C 1
ATOM 1494 O O . THR A 1 92 ? 8.632 -10.377 -23.665 1.00 27.59 113 THR A O 1
ATOM 1505 N N . GLU A 1 93 ? 7.452 -8.583 -24.367 1.00 33.49 114 GLU A N 1
ATOM 1506 C CA . GLU A 1 93 ? 7.879 -8.675 -25.752 1.00 38.22 114 GLU A CA 1
ATOM 1507 C C . GLU A 1 93 ? 8.781 -7.492 -26.068 1.00 38.23 114 GLU A C 1
ATOM 1508 O O . GLU A 1 93 ? 8.402 -6.343 -25.836 1.00 41.61 114 GLU A O 1
ATOM 1520 N N . PHE A 1 94 ? 9.956 -7.773 -26.613 1.00 37.24 115 PHE A N 1
ATOM 1521 C CA . PHE A 1 94 ? 10.910 -6.729 -26.949 1.00 39.61 115 PHE A CA 1
ATOM 1522 C C . PHE A 1 94 ? 10.667 -6.226 -28.367 1.00 43.91 115 PHE A C 1
ATOM 1523 O O . PHE A 1 94 ? 10.149 -6.945 -29.226 1.00 43.79 115 PHE A O 1
ATOM 1540 N N . GLU A 1 95 ? 10.998 -4.952 -28.588 1.00 62.76 116 GLU A N 1
ATOM 1541 C CA . GLU A 1 95 ? 10.764 -4.339 -29.891 1.00 63.81 116 GLU A CA 1
ATOM 1542 C C . GLU A 1 95 ? 11.618 -4.998 -30.966 1.00 64.96 116 GLU A C 1
ATOM 1543 O O . GLU A 1 95 ? 11.107 -5.433 -32.005 1.00 64.07 116 GLU A O 1
ATOM 1555 N N . ASP A 1 96 ? 12.928 -5.066 -30.741 1.00 66.00 117 ASP A N 1
ATOM 1556 C CA . ASP A 1 96 ? 13.805 -5.812 -31.633 1.00 68.86 117 ASP A CA 1
ATOM 1557 C C . ASP A 1 96 ? 13.475 -7.296 -31.529 1.00 69.02 117 ASP A C 1
ATOM 1558 O O . ASP A 1 96 ? 13.614 -7.898 -30.458 1.00 67.64 117 ASP A O 1
ATOM 1567 N N . ILE A 1 97 ? 13.035 -7.895 -32.637 1.00 72.41 118 ILE A N 1
ATOM 1568 C CA . ILE A 1 97 ? 12.548 -9.269 -32.562 1.00 70.61 118 ILE A CA 1
ATOM 1569 C C . ILE A 1 97 ? 13.694 -10.250 -32.408 1.00 67.37 118 ILE A C 1
ATOM 1570 O O . ILE A 1 97 ? 13.468 -11.408 -32.041 1.00 65.84 118 ILE A O 1
ATOM 1586 N N . LYS A 1 98 ? 14.928 -9.810 -32.663 1.00 64.37 119 LYS A N 1
ATOM 1587 C CA . LYS A 1 98 ? 16.080 -10.618 -32.283 1.00 66.20 119 LYS A CA 1
ATOM 1588 C C . LYS A 1 98 ? 16.127 -10.831 -30.777 1.00 62.76 119 LYS A C 1
ATOM 1589 O O . LYS A 1 98 ? 16.674 -11.834 -30.303 1.00 60.39 119 LYS A O 1
ATOM 1608 N N . SER A 1 99 ? 15.571 -9.895 -30.011 1.00 46.20 120 SER A N 1
ATOM 1609 C CA . SER A 1 99 ? 15.468 -10.049 -28.565 1.00 47.38 120 SER A CA 1
ATOM 1610 C C . SER A 1 99 ? 14.260 -10.878 -28.144 1.00 44.57 120 SER A C 1
ATOM 1611 O O . SER A 1 99 ? 14.222 -11.344 -26.995 1.00 41.77 120 SER A O 1
ATOM 1619 N N . GLY A 1 100 ? 13.279 -11.076 -29.031 1.00 38.35 121 GLY A N 1
ATOM 1620 C CA . GLY A 1 100 ? 12.227 -12.056 -28.756 1.00 33.60 121 GLY A CA 1
ATOM 1621 C C . GLY A 1 100 ? 11.293 -11.629 -27.640 1.00 30.32 121 GLY A C 1
ATOM 1622 O O . GLY A 1 100 ? 10.697 -10.548 -27.665 1.00 27.49 121 GLY A O 1
ATOM 1626 N N . TYR A 1 101 ? 11.120 -12.511 -26.655 1.00 24.85 122 TYR A N 1
ATOM 1627 C CA . TYR A 1 101 ? 10.177 -12.265 -25.579 1.00 23.98 122 TYR A CA 1
ATOM 1628 C C . TYR A 1 101 ? 10.611 -13.105 -24.389 1.00 23.60 122 TYR A C 1
ATOM 1629 O O . TYR A 1 101 ? 11.489 -13.962 -24.495 1.00 25.30 122 TYR A O 1
ATOM 1647 N N . ARG A 1 102 ? 10.033 -12.800 -23.239 1.00 24.86 123 ARG A N 1
ATOM 1648 C CA . ARG A 1 102 ? 10.349 -13.513 -22.013 1.00 22.61 123 ARG A CA 1
ATOM 1649 C C . ARG A 1 102 ? 9.063 -13.772 -21.256 1.00 21.46 123 ARG A C 1
ATOM 1650 O O . ARG A 1 102 ? 8.168 -12.929 -21.256 1.00 24.01 123 ARG A O 1
ATOM 1671 N N . ILE A 1 103 ? 8.990 -14.918 -20.586 1.00 19.85 124 ILE A N 1
ATOM 1672 C CA . ILE A 1 103 ? 7.880 -15.238 -19.689 1.00 19.81 124 ILE A CA 1
ATOM 1673 C C . ILE A 1 103 ? 8.445 -15.417 -18.286 1.00 20.29 124 ILE A C 1
ATOM 1674 O O . ILE A 1 103 ? 9.361 -16.227 -18.072 1.00 19.27 124 ILE A O 1
ATOM 1690 N N . ASP A 1 104 ? 7.911 -14.656 -17.340 1.00 20.60 125 ASP A N 1
ATOM 1691 C CA . ASP A 1 104 ? 8.311 -14.745 -15.944 1.00 22.06 125 ASP A CA 1
ATOM 1692 C C . ASP A 1 104 ? 7.192 -15.359 -15.121 1.00 20.08 125 ASP A C 1
ATOM 1693 O O . ASP A 1 104 ? 6.022 -14.991 -15.274 1.00 20.03 125 ASP A O 1
ATOM 1702 N N . PHE A 1 105 ? 7.562 -16.261 -14.207 1.00 19.00 126 PHE A N 1
ATOM 1703 C CA . PHE A 1 105 ? 6.630 -16.928 -13.308 1.00 19.12 126 PHE A CA 1
ATOM 1704 C C . PHE A 1 105 ? 7.067 -16.642 -11.877 1.00 17.90 126 PHE A C 1
ATOM 1705 O O . PHE A 1 105 ? 8.168 -17.034 -11.482 1.00 19.72 126 PHE A O 1
ATOM 1722 N N . TYR A 1 106 ? 6.204 -15.983 -11.115 1.00 18.99 127 TYR A N 1
ATOM 1723 C CA . TYR A 1 106 ? 6.514 -15.577 -9.748 1.00 20.00 127 TYR A CA 1
ATOM 1724 C C . TYR A 1 106 ? 5.903 -16.555 -8.758 1.00 19.97 127 TYR A C 1
ATOM 1725 O O . TYR A 1 106 ? 4.696 -16.804 -8.789 1.00 20.68 127 TYR A O 1
ATOM 1743 N N . PHE A 1 107 ? 6.727 -17.055 -7.838 1.00 20.01 128 PHE A N 1
ATOM 1744 C CA . PHE A 1 107 ? 6.321 -18.089 -6.896 1.00 20.57 128 PHE A CA 1
ATOM 1745 C C . PHE A 1 107 ? 6.500 -17.630 -5.459 1.00 20.31 128 PHE A C 1
ATOM 1746 O O . PHE A 1 107 ? 7.588 -17.182 -5.084 1.00 21.08 128 PHE A O 1
ATOM 1763 N N . ASP A 1 108 ? 5.455 -17.797 -4.655 1.00 21.68 129 ASP A N 1
ATOM 1764 C CA . ASP A 1 108 ? 5.586 -17.646 -3.209 1.00 22.49 129 ASP A CA 1
ATOM 1765 C C . ASP A 1 108 ? 6.509 -18.717 -2.648 1.00 22.92 129 ASP A C 1
ATOM 1766 O O . ASP A 1 108 ? 6.775 -19.750 -3.278 1.00 22.60 129 ASP A O 1
ATOM 1775 N N . GLU A 1 109 ? 7.001 -18.472 -1.431 1.00 22.94 130 GLU A N 1
ATOM 1776 C CA . GLU A 1 109 ? 7.833 -19.468 -0.793 1.00 23.18 130 GLU A CA 1
ATOM 1777 C C . GLU A 1 109 ? 7.127 -20.815 -0.825 1.00 24.99 130 GLU A C 1
ATOM 1778 O O . GLU A 1 109 ? 5.934 -20.925 -0.509 1.00 24.50 130 GLU A O 1
ATOM 1790 N N . ASN A 1 110 ? 7.866 -21.840 -1.225 1.00 22.69 131 ASN A N 1
ATOM 1791 C CA . ASN A 1 110 ? 7.261 -23.138 -1.503 1.00 24.53 131 ASN A CA 1
ATOM 1792 C C . ASN A 1 110 ? 8.261 -24.229 -1.157 1.00 21.60 131 ASN A C 1
ATOM 1793 O O . ASN A 1 110 ? 9.450 -23.965 -1.008 1.00 23.07 131 ASN A O 1
ATOM 1804 N N . PRO A 1 111 ? 7.779 -25.476 -1.024 1.00 22.60 132 PRO A N 1
ATOM 1805 C CA . PRO A 1 111 ? 8.681 -26.561 -0.623 1.00 24.84 132 PRO A CA 1
ATOM 1806 C C . PRO A 1 111 ? 9.538 -27.131 -1.736 1.00 24.35 132 PRO A C 1
ATOM 1807 O O . PRO A 1 111 ? 10.421 -27.945 -1.428 1.00 25.34 132 PRO A O 1
ATOM 1818 N N . TYR A 1 112 ? 9.318 -26.732 -2.995 1.00 22.27 133 TYR A N 1
ATOM 1819 C CA . TYR A 1 112 ? 9.943 -27.395 -4.145 1.00 22.72 133 TYR A CA 1
ATOM 1820 C C . TYR A 1 112 ? 11.252 -26.732 -4.557 1.00 23.80 133 TYR A C 1
ATOM 1821 O O . TYR A 1 112 ? 12.230 -27.432 -4.813 1.00 23.90 133 TYR A O 1
ATOM 1839 N N . PHE A 1 113 ? 11.302 -25.401 -4.614 1.00 20.10 134 PHE A N 1
ATOM 1840 C CA . PHE A 1 113 ? 12.509 -24.734 -5.082 1.00 20.75 134 PHE A CA 1
ATOM 1841 C C . PHE A 1 113 ? 12.646 -23.380 -4.410 1.00 21.44 134 PHE A C 1
ATOM 1842 O O . PHE A 1 113 ? 11.679 -22.827 -3.875 1.00 21.88 134 PHE A O 1
ATOM 1859 N N . GLU A 1 114 ? 13.883 -22.855 -4.441 1.00 25.53 135 GLU A N 1
ATOM 1860 C CA . GLU A 1 114 ? 14.214 -21.622 -3.738 1.00 26.98 135 GLU A CA 1
ATOM 1861 C C . GLU A 1 114 ? 13.888 -20.376 -4.542 1.00 26.56 135 GLU A C 1
ATOM 1862 O O . GLU A 1 114 ? 13.687 -19.302 -3.957 1.00 26.40 135 GLU A O 1
ATOM 1874 N N . ASN A 1 115 ? 13.786 -20.501 -5.860 1.00 21.62 136 ASN A N 1
ATOM 1875 C CA . ASN A 1 115 ? 13.664 -19.329 -6.716 1.00 23.97 136 ASN A CA 1
ATOM 1876 C C . ASN A 1 115 ? 12.391 -18.554 -6.437 1.00 25.18 136 ASN A C 1
ATOM 1877 O O . ASN A 1 115 ? 11.309 -19.132 -6.307 1.00 23.38 136 ASN A O 1
ATOM 1888 N N . LYS A 1 116 ? 12.506 -17.227 -6.430 1.00 23.88 137 LYS A N 1
ATOM 1889 C CA . LYS A 1 116 ? 11.314 -16.397 -6.338 1.00 24.23 137 LYS A CA 1
ATOM 1890 C C . LYS A 1 116 ? 10.669 -16.219 -7.705 1.00 23.26 137 LYS A C 1
ATOM 1891 O O . LYS A 1 116 ? 9.454 -16.014 -7.796 1.00 25.27 137 LYS A O 1
ATOM 1910 N N . VAL A 1 117 ? 11.467 -16.264 -8.761 1.00 19.93 138 VAL A N 1
ATOM 1911 C CA . VAL A 1 117 ? 10.973 -16.121 -10.128 1.00 19.96 138 VAL A CA 1
ATOM 1912 C C . VAL A 1 117 ? 11.680 -17.138 -11.007 1.00 23.49 138 VAL A C 1
AT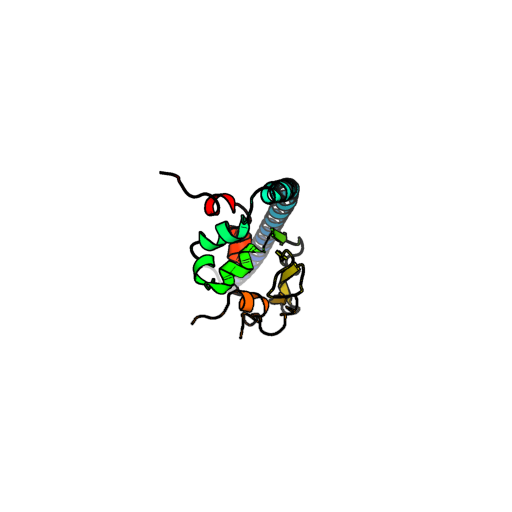OM 1913 O O . VAL A 1 117 ? 12.893 -17.334 -10.893 1.00 24.33 138 VAL A O 1
ATOM 1926 N N . LEU A 1 118 ? 10.91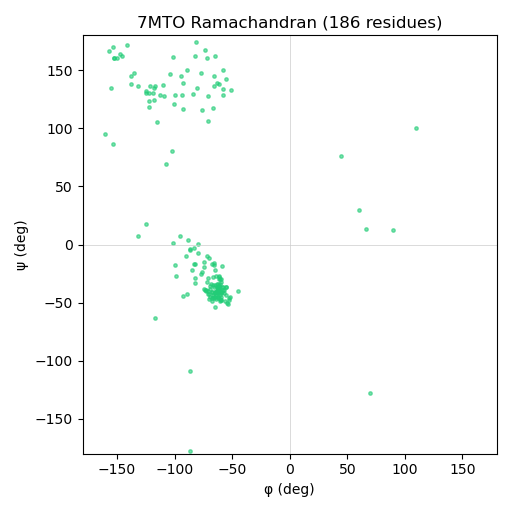7 -17.764 -11.903 1.00 19.53 139 LEU A N 1
ATOM 1927 C CA . LEU A 1 118 ? 11.437 -18.648 -12.940 1.00 21.13 139 LEU A CA 1
ATOM 1928 C C . LEU A 1 118 ? 11.078 -18.016 -14.278 1.00 23.86 139 LEU A C 1
ATOM 1929 O O . LEU A 1 118 ? 9.959 -17.525 -14.451 1.00 20.91 139 LEU A O 1
ATOM 1945 N N . SER A 1 119 ? 12.037 -17.969 -15.199 1.00 20.43 140 SER A N 1
ATOM 1946 C CA . SER A 1 119 ? 11.798 -17.296 -16.473 1.00 20.35 140 SER A CA 1
ATOM 1947 C C . SER A 1 119 ? 12.328 -18.159 -17.602 1.00 19.87 140 SER A C 1
ATOM 1948 O O . SER A 1 119 ? 13.333 -18.857 -17.451 1.00 21.92 140 SER A O 1
ATOM 1956 N N . LYS A 1 120 ? 11.664 -18.074 -18.745 1.00 20.60 141 LYS A N 1
ATOM 1957 C CA . LYS A 1 120 ? 12.180 -18.641 -19.985 1.00 20.00 141 LYS A CA 1
ATOM 1958 C C . LYS A 1 120 ? 12.205 -17.507 -20.998 1.00 21.56 141 LYS A C 1
ATOM 1959 O O . LYS A 1 120 ? 11.229 -16.753 -21.108 1.00 22.62 141 LYS A O 1
ATOM 1978 N N . GLU A 1 121 ? 13.334 -17.359 -21.690 1.00 23.58 142 GLU A N 1
ATOM 1979 C CA . GLU A 1 121 ? 13.560 -16.280 -22.648 1.00 23.08 142 GLU A CA 1
ATOM 1980 C C . GLU A 1 121 ? 13.751 -16.873 -24.028 1.00 22.55 142 GLU A C 1
ATOM 1981 O O . GLU A 1 121 ? 14.495 -17.847 -24.186 1.00 22.21 142 GLU A O 1
ATOM 1993 N N . PHE A 1 122 ? 13.122 -16.252 -25.022 1.00 25.78 143 PHE A N 1
ATOM 1994 C CA . PHE A 1 122 ? 13.139 -16.705 -26.403 1.00 24.64 143 PHE A CA 1
ATOM 1995 C C . PHE A 1 122 ? 13.772 -15.599 -27.235 1.00 26.17 143 PHE A C 1
ATOM 1996 O O . PHE A 1 122 ? 13.427 -14.426 -27.077 1.00 29.02 143 PHE A O 1
ATOM 2013 N N . HIS A 1 123 ? 14.739 -15.959 -28.070 1.00 27.85 144 HIS A N 1
ATOM 2014 C CA . HIS A 1 123 ? 15.455 -14.962 -28.845 1.00 31.32 144 HIS A CA 1
ATOM 2015 C C . HIS A 1 123 ? 15.968 -15.633 -30.106 1.00 30.39 144 HIS A C 1
ATOM 2016 O O . HIS A 1 123 ? 15.867 -16.852 -30.262 1.00 30.39 144 HIS A O 1
ATOM 2030 N N . LEU A 1 124 ? 16.474 -14.817 -31.031 1.00 31.09 145 LEU A N 1
ATOM 2031 C CA . LEU A 1 124 ? 17.217 -15.311 -32.177 1.00 27.78 145 LEU A CA 1
ATOM 2032 C C . LEU A 1 124 ? 18.693 -15.317 -31.815 1.00 32.52 145 LEU A C 1
ATOM 2033 O O . LEU A 1 124 ? 19.177 -14.398 -31.146 1.00 36.98 145 LEU A O 1
ATOM 2049 N N . A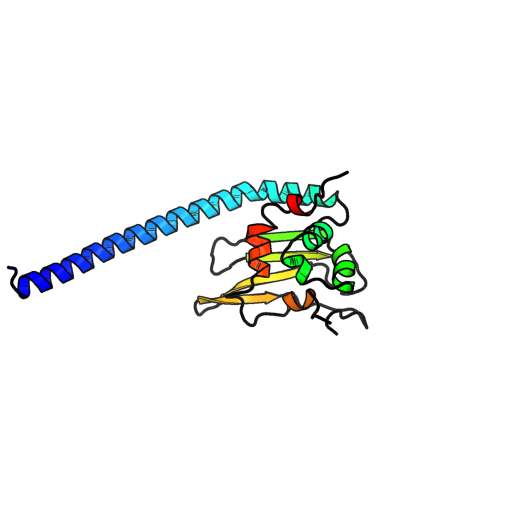SN A 1 125 ? 19.399 -16.368 -32.223 1.00 31.84 146 ASN A N 1
ATOM 2050 C CA . ASN A 1 125 ? 20.832 -16.433 -31.986 1.00 32.13 146 ASN A CA 1
ATOM 2051 C C . ASN A 1 125 ? 21.559 -15.737 -33.136 1.00 35.17 146 ASN A C 1
ATOM 2052 O O . ASN A 1 125 ? 20.935 -15.202 -34.050 1.00 35.08 146 ASN A O 1
ATOM 2063 N N . GLU A 1 126 ? 22.892 -15.739 -33.098 1.00 42.86 147 GLU A N 1
ATOM 2064 C CA . GLU A 1 126 ? 23.648 -14.953 -34.076 1.00 48.83 147 GLU A CA 1
ATOM 2065 C C . GLU A 1 126 ? 23.382 -15.407 -35.504 1.00 47.08 147 GLU A C 1
ATOM 2066 O O . GLU A 1 126 ? 23.515 -14.615 -36.445 1.00 45.63 147 GLU A O 1
ATOM 2078 N N . SER A 1 127 ? 23.028 -16.670 -35.696 1.00 48.55 148 SER A N 1
ATOM 2079 C CA . SER A 1 127 ? 22.769 -17.190 -37.029 1.00 48.12 148 SER A CA 1
ATOM 2080 C C . SER A 1 127 ? 21.325 -17.018 -37.470 1.00 46.89 148 SER A C 1
ATOM 2081 O O . SER A 1 127 ? 20.971 -17.475 -38.566 1.00 47.76 148 SER A O 1
ATOM 2089 N N . GLY A 1 128 ? 20.497 -16.356 -36.658 1.00 33.28 149 GLY A N 1
ATOM 2090 C CA . GLY A 1 128 ? 19.138 -16.004 -37.029 1.00 34.47 149 GLY A CA 1
ATOM 2091 C C . GLY A 1 128 ? 18.077 -17.023 -36.697 1.00 37.47 149 GLY A C 1
ATOM 2092 O O . GLY A 1 128 ? 16.940 -16.885 -37.168 1.00 36.06 149 GLY A O 1
ATOM 2096 N N . ASP A 1 129 ? 18.395 -18.008 -35.908 1.00 32.71 150 ASP A N 1
ATOM 2097 C CA . ASP A 1 129 ? 17.560 -19.137 -35.589 1.00 31.46 150 ASP A CA 1
ATOM 2098 C C . ASP A 1 129 ? 16.983 -18.988 -34.191 1.00 32.27 150 ASP A C 1
ATOM 2099 O O . ASP A 1 129 ? 17.614 -18.388 -33.328 1.00 31.46 150 ASP A O 1
ATOM 2108 N N . PRO A 1 130 ? 15.772 -19.482 -33.972 1.00 30.24 151 PRO A N 1
ATOM 2109 C CA . PRO A 1 130 ? 15.154 -19.341 -32.646 1.00 28.17 151 PRO A CA 1
ATOM 2110 C C . PRO A 1 130 ? 15.947 -20.140 -31.617 1.00 29.23 151 PRO A C 1
ATOM 2111 O O . PRO A 1 130 ? 16.427 -21.240 -31.903 1.00 27.53 151 PRO A O 1
ATOM 2122 N N . SER A 1 131 ? 16.169 -19.529 -30.451 1.00 26.57 152 SER A N 1
ATOM 2123 C CA . SER A 1 131 ? 16.853 -20.182 -29.341 1.00 24.68 152 SER A CA 1
ATOM 2124 C C . SER A 1 131 ? 16.164 -19.757 -28.043 1.00 24.75 152 SER A C 1
ATOM 2125 O O . SER A 1 131 ? 15.270 -18.898 -28.036 1.00 25.44 152 SER A O 1
ATOM 2133 N N . SER A 1 132 ? 16.556 -20.390 -26.943 1.00 23.00 153 SER A N 1
ATOM 2134 C CA . SER A 1 132 ? 15.933 -20.071 -25.656 1.00 21.45 153 SER A CA 1
ATOM 2135 C C . SER A 1 132 ? 16.907 -20.347 -24.516 1.00 21.97 153 SER A C 1
ATOM 2136 O O . SER A 1 132 ? 17.902 -21.059 -24.662 1.00 21.96 153 SER A O 1
ATOM 2144 N N . LYS A 1 133 ? 16.618 -19.738 -23.374 1.00 23.25 154 LYS A N 1
ATOM 2145 C CA . LYS A 1 133 ? 17.425 -19.930 -22.172 1.00 22.96 154 LYS A CA 1
ATOM 2146 C C . LYS A 1 133 ? 16.522 -19.704 -20.968 1.00 23.11 154 LYS A C 1
ATOM 2147 O O . LYS A 1 133 ? 15.456 -19.088 -21.089 1.00 26.22 154 LYS A O 1
ATOM 2166 N N . SER A 1 134 ? 16.945 -20.217 -19.806 1.00 21.54 155 SER A N 1
ATOM 2167 C CA . SER A 1 134 ? 16.100 -20.134 -18.616 1.00 22.57 155 SER A CA 1
ATOM 2168 C C . SER A 1 134 ? 16.884 -19.961 -17.325 1.00 24.81 155 SER A C 1
ATOM 2169 O O . SER A 1 134 ? 18.070 -20.269 -17.246 1.00 24.60 155 SER A O 1
ATOM 2177 N N . THR A 1 135 ? 16.159 -19.508 -16.297 1.00 25.75 156 THR A N 1
ATOM 2178 C CA . THR A 1 135 ? 16.620 -19.542 -14.909 1.00 30.08 156 THR A CA 1
ATOM 2179 C C . THR A 1 135 ? 16.941 -20.960 -14.470 1.00 29.99 156 THR A C 1
ATOM 2180 O O . THR A 1 135 ? 16.131 -21.867 -14.649 1.00 29.39 156 THR A O 1
ATOM 2191 N N . GLU A 1 136 ? 18.087 -21.150 -13.825 1.00 29.08 157 GLU A N 1
ATOM 2192 C CA . GLU A 1 136 ? 18.366 -22.446 -13.214 1.00 29.46 157 GLU A CA 1
ATOM 2193 C C . GLU A 1 136 ? 17.464 -22.634 -11.995 1.00 26.50 157 GLU A C 1
ATOM 2194 O O . GLU A 1 136 ? 17.459 -21.784 -11.100 1.00 28.73 157 GLU A O 1
ATOM 2206 N N . ILE A 1 137 ? 16.744 -23.757 -11.929 1.00 24.12 158 ILE A N 1
ATOM 2207 C CA . ILE A 1 137 ? 15.849 -24.016 -10.794 1.00 22.01 158 ILE A CA 1
ATOM 2208 C C . ILE A 1 137 ? 16.667 -24.623 -9.659 1.00 21.96 158 ILE A C 1
ATOM 2209 O O . ILE A 1 137 ? 17.421 -25.593 -9.854 1.00 24.88 158 ILE A O 1
ATOM 2225 N N . LYS A 1 138 ? 16.526 -24.043 -8.471 1.00 24.09 159 LYS A N 1
ATOM 2226 C CA . LYS A 1 138 ? 17.294 -24.458 -7.297 1.00 26.08 159 LYS A CA 1
ATOM 2227 C C . LYS A 1 138 ? 16.347 -25.297 -6.446 1.00 27.00 159 LYS A C 1
ATOM 2228 O O . LYS A 1 138 ? 15.729 -24.815 -5.500 1.00 26.18 159 LYS A O 1
ATOM 2247 N N . TRP A 1 139 ? 16.193 -26.560 -6.838 1.00 24.08 160 TRP A N 1
ATOM 2248 C CA . TRP A 1 139 ? 15.257 -27.441 -6.155 1.00 22.86 160 TRP A CA 1
ATOM 2249 C C . TRP A 1 139 ? 15.747 -27.674 -4.730 1.00 21.88 160 TRP A C 1
ATOM 2250 O O . TRP A 1 139 ? 16.954 -27.724 -4.480 1.00 25.23 160 TRP A O 1
ATOM 2271 N N . LYS A 1 140 ? 14.806 -27.791 -3.799 1.00 25.52 161 LYS A N 1
ATOM 2272 C CA . LYS A 1 140 ? 15.128 -28.106 -2.415 1.00 24.42 161 LYS A CA 1
ATOM 2273 C C . LYS A 1 140 ? 15.325 -29.611 -2.262 1.00 25.27 161 LYS A C 1
ATOM 2274 O O . LYS A 1 140 ? 14.901 -30.414 -3.093 1.00 26.39 161 LYS A O 1
ATOM 2293 N N . SER A 1 141 ? 15.976 -29.995 -1.164 1.00 30.76 162 SER A N 1
ATOM 2294 C CA . SER A 1 141 ? 16.374 -31.384 -0.972 1.00 30.05 162 SER A CA 1
ATOM 2295 C C . SER A 1 141 ? 15.175 -32.319 -1.026 1.00 31.24 162 SER A C 1
ATOM 2296 O O . SER A 1 141 ? 14.171 -32.111 -0.331 1.00 30.30 162 SER A O 1
ATOM 2304 N N . GLY A 1 142 ? 15.290 -33.361 -1.852 1.00 31.82 163 GLY A N 1
ATOM 2305 C CA . GLY A 1 142 ? 14.250 -34.359 -2.015 1.00 33.94 163 GLY A CA 1
ATOM 2306 C C . GLY A 1 142 ? 12.960 -33.889 -2.646 1.00 34.79 163 GLY A C 1
ATOM 2307 O O . GLY A 1 142 ? 11.963 -34.621 -2.618 1.00 31.80 163 GLY A O 1
ATOM 2311 N N . LYS A 1 143 ? 12.938 -32.703 -3.251 1.00 29.03 164 LYS A N 1
ATOM 2312 C CA . LYS A 1 143 ? 11.699 -32.159 -3.789 1.00 26.20 164 LYS A CA 1
ATOM 2313 C C . LYS A 1 143 ? 11.821 -31.805 -5.268 1.00 25.70 164 LYS A C 1
ATOM 2314 O O . LYS A 1 143 ? 10.979 -31.075 -5.801 1.00 28.70 164 LYS A O 1
ATOM 2333 N N . ASP A 1 144 ? 12.827 -32.333 -5.941 1.00 24.68 165 ASP A N 1
ATOM 2334 C CA . ASP A 1 144 ? 13.015 -32.079 -7.373 1.00 25.45 165 ASP A CA 1
ATOM 2335 C C . ASP A 1 144 ? 11.938 -32.807 -8.158 1.00 27.85 165 ASP A C 1
ATOM 2336 O O . ASP A 1 144 ? 11.979 -34.036 -8.301 1.00 27.21 165 ASP A O 1
ATOM 2345 N N . LEU A 1 145 ? 10.974 -32.048 -8.674 1.00 26.93 166 LEU A N 1
ATOM 2346 C CA . LEU A 1 145 ? 9.839 -32.625 -9.382 1.00 27.07 166 LEU A CA 1
ATOM 2347 C C . LEU A 1 145 ? 10.246 -33.306 -10.676 1.00 30.26 166 LEU A C 1
ATOM 2348 O O . LEU A 1 145 ? 9.478 -34.116 -11.202 1.00 30.15 166 LEU A O 1
ATOM 2364 N N . THR A 1 146 ? 11.430 -33.019 -11.190 1.00 27.76 167 THR A N 1
ATOM 2365 C CA . THR A 1 146 ? 11.933 -33.690 -12.378 1.00 28.82 167 THR A CA 1
ATOM 2366 C C . THR A 1 146 ? 12.591 -35.030 -12.090 1.00 34.42 167 THR A C 1
ATOM 2367 O O . THR A 1 146 ? 13.017 -35.691 -13.036 1.00 34.55 167 THR A O 1
ATOM 2378 N N . LYS A 1 147 ? 12.711 -35.432 -10.830 1.00 41.97 168 LYS A N 1
ATOM 2379 C CA . LYS A 1 147 ? 13.282 -36.733 -10.491 1.00 46.47 168 LYS A CA 1
ATOM 2380 C C . LYS A 1 147 ? 12.206 -37.701 -10.010 1.00 49.62 168 LYS A C 1
ATOM 2381 O O . LYS A 1 147 ? 11.107 -37.282 -9.644 1.00 52.72 168 LYS A O 1
ATOM 2400 N N . GLU A 1 164 ? 3.716 -42.438 -16.347 1.00 73.95 185 GLU A N 1
ATOM 2401 C CA . GLU A 1 164 ? 4.337 -41.267 -15.737 1.00 73.17 185 GLU A CA 1
ATOM 2402 C C . GLU A 1 164 ? 4.945 -40.343 -16.790 1.00 68.13 185 GLU A C 1
ATOM 2403 O O . GLU A 1 164 ? 6.040 -40.605 -17.289 1.00 69.53 185 GLU A O 1
ATOM 2414 N N . PRO A 1 165 ? 4.237 -39.269 -17.131 1.00 49.90 186 PRO A N 1
ATOM 2415 C CA . PRO A 1 165 ? 4.823 -38.241 -17.999 1.00 45.99 186 PRO A CA 1
ATOM 2416 C C . PRO A 1 165 ? 5.853 -37.407 -17.249 1.00 42.62 186 PRO A C 1
ATOM 2417 O O . PRO A 1 165 ? 5.954 -37.442 -16.021 1.00 41.29 186 PRO A O 1
ATOM 2428 N N . GLU A 1 166 ? 6.625 -36.633 -18.014 1.00 25.96 187 GLU A N 1
ATOM 2429 C CA . GLU A 1 166 ? 7.614 -35.740 -17.416 1.00 22.80 187 GLU A CA 1
ATOM 2430 C C . GLU A 1 166 ? 6.944 -34.502 -16.844 1.00 22.23 187 GLU A C 1
ATOM 2431 O O . GLU A 1 166 ? 5.929 -34.028 -17.355 1.00 22.29 187 GLU A O 1
ATOM 2443 N N . SER A 1 167 ? 7.533 -33.987 -15.755 1.00 22.42 188 SER A N 1
ATOM 2444 C CA . SER A 1 167 ? 7.047 -32.775 -15.121 1.00 22.43 188 SER A CA 1
ATOM 2445 C C . SER A 1 167 ? 6.969 -31.604 -16.089 1.00 22.29 188 SER A C 1
ATOM 2446 O O . SER A 1 167 ? 7.848 -31.402 -16.925 1.00 20.92 188 SER A O 1
ATOM 2454 N N . PHE A 1 168 ? 5.931 -30.798 -15.915 1.00 21.61 189 PHE A N 1
ATOM 2455 C CA . PHE A 1 168 ? 5.830 -29.475 -16.502 1.00 20.75 189 PHE A CA 1
ATOM 2456 C C . PHE A 1 168 ? 7.108 -28.673 -16.370 1.00 21.07 189 PHE A C 1
ATOM 2457 O O . PHE A 1 168 ? 7.502 -27.960 -17.298 1.00 19.46 189 PHE A O 1
ATOM 2474 N N . PHE A 1 169 ? 7.758 -28.781 -15.211 1.00 17.58 190 PHE A N 1
ATOM 2475 C CA . PHE A 1 169 ? 8.912 -27.928 -14.962 1.00 18.47 190 PHE A CA 1
ATOM 2476 C C . PHE A 1 169 ? 10.118 -28.286 -15.819 1.00 20.93 190 PHE A C 1
ATOM 2477 O O . PHE A 1 169 ? 11.045 -27.475 -15.891 1.00 19.68 190 PHE A O 1
ATOM 2494 N N . THR A 1 170 ? 10.127 -29.440 -16.513 1.00 19.28 191 THR A N 1
ATOM 2495 C CA . THR A 1 170 ? 11.186 -29.690 -17.481 1.00 19.15 191 THR A CA 1
ATOM 2496 C C . THR A 1 170 ? 11.112 -28.725 -18.659 1.00 17.97 191 THR A C 1
ATOM 2497 O O . THR A 1 170 ? 12.078 -28.611 -19.425 1.00 19.18 191 THR A O 1
ATOM 2508 N N . TRP A 1 171 ? 9.989 -28.041 -18.847 1.00 18.59 192 TRP A N 1
ATOM 2509 C CA . TRP A 1 171 ? 9.911 -27.043 -19.904 1.00 20.87 192 TRP A CA 1
ATOM 2510 C C . TRP A 1 171 ? 10.977 -25.968 -19.747 1.00 20.54 192 TRP A C 1
ATOM 2511 O O . TRP A 1 171 ? 11.552 -25.502 -20.739 1.00 20.31 192 TRP A O 1
ATOM 2532 N N . PHE A 1 172 ? 11.250 -25.552 -18.508 1.00 20.78 193 PHE A N 1
ATOM 2533 C CA . PHE A 1 172 ? 12.255 -24.518 -18.309 1.00 19.23 193 PHE A CA 1
ATOM 2534 C C . PHE A 1 172 ? 13.611 -24.956 -18.836 1.00 23.46 193 PHE A C 1
ATOM 2535 O O . PHE A 1 172 ? 14.377 -24.123 -19.325 1.00 24.98 193 PHE A O 1
ATOM 2552 N N . THR A 1 173 ? 13.903 -26.251 -18.815 1.00 19.09 194 THR A N 1
ATOM 2553 C CA . THR A 1 173 ? 15.211 -26.719 -19.210 1.00 19.00 194 THR A CA 1
ATOM 2554 C C . THR A 1 173 ? 15.239 -27.286 -20.619 1.00 19.12 194 THR A C 1
ATOM 2555 O O . THR A 1 173 ? 16.308 -27.686 -21.071 1.00 20.80 194 THR A O 1
ATOM 2566 N N . ASP A 1 174 ? 14.117 -27.266 -21.329 1.00 18.85 195 ASP A N 1
ATOM 2567 C CA . ASP A 1 174 ? 14.034 -27.818 -22.689 1.00 18.67 195 ASP A CA 1
ATOM 2568 C C . ASP A 1 174 ? 14.298 -26.727 -23.717 1.00 20.95 195 ASP A C 1
ATOM 2569 O O . ASP A 1 174 ? 13.524 -25.777 -23.848 1.00 22.17 195 ASP A O 1
ATOM 2578 N N . HIS A 1 175 ? 15.381 -26.889 -24.470 1.00 21.94 196 HIS A N 1
ATOM 2579 C CA . HIS A 1 175 ? 15.780 -25.899 -25.458 1.00 22.83 196 HIS A CA 1
ATOM 2580 C C . HIS A 1 175 ? 16.111 -26.496 -26.805 1.00 24.93 196 HIS A C 1
ATOM 2581 O O . HIS A 1 175 ? 16.545 -25.757 -27.697 1.00 24.10 196 HIS A O 1
ATOM 2595 N N . SER A 1 176 ? 15.884 -27.785 -27.010 1.00 19.75 197 SER A N 1
ATOM 2596 C CA . SER A 1 176 ? 16.401 -28.382 -28.231 1.00 20.62 197 SER A CA 1
ATOM 2597 C C . SER A 1 176 ? 15.526 -28.088 -29.456 1.00 29.08 197 SER A C 1
ATOM 2598 O O . SER A 1 176 ? 15.894 -28.518 -30.554 1.00 24.15 197 SER A O 1
ATOM 2606 N N . ASP A 1 177 ? 14.414 -27.346 -29.339 1.00 39.66 198 ASP A N 1
ATOM 2607 C CA . ASP A 1 177 ? 13.921 -26.623 -30.546 1.00 34.78 198 ASP A CA 1
ATOM 2608 C C . ASP A 1 177 ? 12.964 -25.477 -30.146 1.00 37.36 198 ASP A C 1
ATOM 2609 O O . ASP A 1 177 ? 11.760 -25.670 -30.022 1.00 38.85 198 ASP A O 1
ATOM 2618 N N . ALA A 1 178 ? 13.513 -24.250 -30.024 1.00 46.41 199 ALA A N 1
ATOM 2619 C CA . ALA A 1 178 ? 12.768 -22.995 -29.772 1.00 41.13 199 ALA A CA 1
ATOM 2620 C C . ALA A 1 178 ? 12.041 -22.563 -31.054 1.00 48.08 199 ALA A C 1
ATOM 2621 O O . ALA A 1 178 ? 11.142 -21.711 -30.946 1.00 53.31 199 ALA A O 1
ATOM 2628 N N . GLY A 1 179 ? 12.464 -23.061 -32.226 1.00 31.41 200 GLY A N 1
ATOM 2629 C CA . GLY A 1 179 ? 11.781 -22.801 -33.511 1.00 36.08 200 GLY A CA 1
ATOM 2630 C C . GLY A 1 179 ? 10.332 -23.223 -33.360 1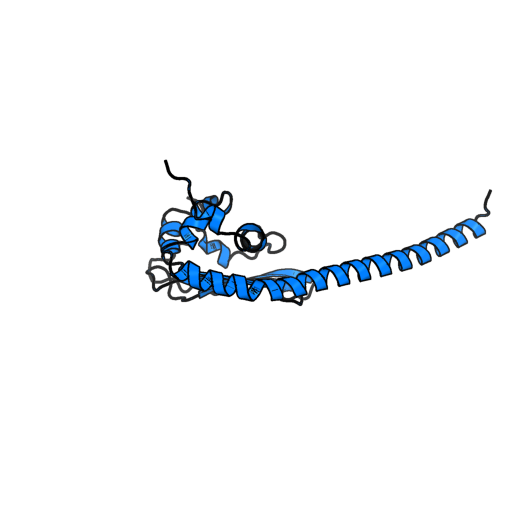.00 36.92 200 GLY A C 1
ATOM 2631 O O . GLY A 1 179 ? 9.435 -22.566 -33.924 1.00 35.54 200 GLY A O 1
ATOM 2635 N N . ALA A 1 180 ? 10.155 -24.310 -32.597 1.00 50.15 201 ALA A N 1
ATOM 2636 C CA . ALA A 1 180 ? 8.915 -24.901 -32.139 1.00 51.64 201 ALA A CA 1
ATOM 2637 C C . ALA A 1 180 ? 8.597 -24.152 -30.851 1.00 50.78 201 ALA A C 1
ATOM 2638 O O . ALA A 1 180 ? 8.371 -22.937 -30.871 1.00 53.45 201 ALA A O 1
ATOM 2645 N N . ASP A 1 181 ? 8.745 -24.847 -29.725 1.00 38.89 202 ASP A N 1
ATOM 2646 C CA . ASP A 1 181 ? 8.286 -24.414 -28.409 1.00 32.95 202 ASP A CA 1
ATOM 2647 C C . ASP A 1 181 ? 6.886 -23.856 -28.497 1.00 24.96 202 ASP A C 1
ATOM 2648 O O . ASP A 1 181 ? 6.668 -22.630 -28.402 1.00 26.23 202 ASP A O 1
ATOM 2657 N N . GLU A 1 182 ? 5.931 -24.774 -28.621 1.00 30.31 203 GLU A N 1
ATOM 2658 C CA . GLU A 1 182 ? 4.539 -24.390 -28.712 1.00 32.78 203 GLU A CA 1
ATOM 2659 C C . GLU A 1 182 ? 4.064 -23.727 -27.435 1.00 28.96 203 GLU A C 1
ATOM 2660 O O . GLU A 1 182 ? 3.217 -22.828 -27.483 1.00 27.82 203 GLU A O 1
ATOM 2672 N N . LEU A 1 183 ? 4.578 -24.169 -26.271 1.00 26.13 204 LEU A N 1
ATOM 2673 C CA . LEU A 1 183 ? 4.022 -23.674 -25.018 1.00 26.20 204 LEU A CA 1
ATOM 2674 C C . LEU A 1 183 ? 4.269 -22.180 -24.862 1.00 21.95 204 LEU A C 1
ATOM 2675 O O . LEU A 1 183 ? 3.378 -21.436 -24.448 1.00 22.61 204 LEU A O 1
ATOM 2691 N N . GLY A 1 184 ? 5.490 -21.731 -25.143 1.00 18.14 205 GLY A N 1
ATOM 2692 C CA . GLY A 1 184 ? 5.765 -20.307 -25.123 1.00 18.54 205 GLY A CA 1
ATOM 2693 C C . GLY A 1 184 ? 4.801 -19.519 -25.978 1.00 19.45 205 GLY A C 1
ATOM 2694 O O . GLY A 1 184 ? 4.334 -18.453 -25.588 1.00 19.04 205 GLY A O 1
ATOM 2698 N N . GLU A 1 185 ? 4.541 -20.000 -27.201 1.00 22.97 206 GLU A N 1
ATOM 2699 C CA . GLU A 1 185 ? 3.665 -19.243 -28.083 1.00 22.41 206 GLU A CA 1
ATOM 2700 C C . GLU A 1 185 ? 2.217 -19.318 -27.623 1.00 23.13 206 GLU A C 1
ATOM 2701 O O . GLU A 1 185 ? 1.472 -18.350 -27.783 1.00 22.66 206 GLU A O 1
ATOM 2713 N N . VAL A 1 186 ? 1.806 -20.439 -27.028 1.00 20.03 207 VAL A N 1
ATOM 2714 C CA . VAL A 1 186 ? 0.468 -20.527 -26.460 1.00 21.15 207 VAL A CA 1
ATOM 2715 C C . VAL A 1 186 ? 0.309 -19.510 -25.332 1.00 22.40 207 VAL A C 1
ATOM 2716 O O . VAL A 1 186 ? -0.688 -18.785 -25.267 1.00 21.44 207 VAL A O 1
ATOM 2729 N N . ILE A 1 187 ? 1.306 -19.400 -24.454 1.00 20.22 208 ILE A N 1
ATOM 2730 C CA . ILE A 1 187 ? 1.201 -18.416 -23.368 1.00 17.41 208 ILE A CA 1
ATOM 2731 C C . ILE A 1 187 ? 1.202 -16.995 -23.936 1.00 19.12 208 ILE A C 1
ATOM 2732 O O . ILE A 1 187 ? 0.341 -16.174 -23.595 1.00 20.63 208 ILE A O 1
ATOM 2748 N N . LYS A 1 188 ? 2.117 -16.697 -24.873 1.00 19.66 209 LYS A N 1
ATOM 2749 C CA . LYS A 1 188 ? 2.225 -15.334 -25.396 1.00 21.53 209 LYS A CA 1
ATOM 2750 C C . LYS A 1 188 ? 0.963 -14.906 -26.140 1.00 23.38 209 LYS A C 1
ATOM 2751 O O . LYS A 1 188 ? 0.479 -13.779 -25.973 1.00 21.68 209 LYS A O 1
ATOM 2770 N N . ASP A 1 189 ? 0.457 -15.774 -27.012 1.00 22.28 210 ASP A N 1
ATOM 2771 C CA . ASP A 1 189 ? -0.548 -15.393 -27.992 1.00 22.43 210 ASP A CA 1
ATOM 2772 C C . ASP A 1 189 ? -1.976 -15.764 -27.620 1.00 23.20 210 ASP A C 1
ATOM 2773 O O . ASP A 1 189 ? -2.914 -15.217 -28.212 1.00 22.46 210 ASP A O 1
ATOM 2782 N N . ASP A 1 190 ? -2.170 -16.679 -26.681 1.00 21.85 211 ASP A N 1
ATOM 2783 C CA . ASP A 1 190 ? -3.498 -17.158 -26.328 1.00 22.30 211 ASP A CA 1
ATOM 2784 C C . ASP A 1 190 ? -3.832 -16.825 -24.884 1.00 22.04 211 ASP A C 1
ATOM 2785 O O . ASP A 1 190 ? -4.735 -16.015 -24.620 1.00 23.88 211 ASP A O 1
ATOM 2794 N N . ILE A 1 191 ? -3.080 -17.380 -23.951 1.00 21.50 212 ILE A N 1
ATOM 2795 C CA . ILE A 1 191 ? -3.399 -17.202 -22.540 1.00 21.67 212 ILE A CA 1
ATOM 2796 C C . ILE A 1 191 ? -3.134 -15.766 -22.099 1.00 23.91 212 ILE A C 1
ATOM 2797 O O . ILE A 1 191 ? -3.956 -15.161 -21.405 1.00 22.59 212 ILE A O 1
ATOM 2813 N N . TRP A 1 192 ? -1.981 -15.203 -22.460 1.00 20.97 213 TRP A N 1
ATOM 2814 C CA . TRP A 1 192 ? -1.656 -13.872 -21.946 1.00 24.05 213 TRP A CA 1
ATOM 2815 C C . TRP A 1 192 ? -2.650 -12.814 -22.388 1.00 22.48 213 TRP A C 1
ATOM 2816 O O . TRP A 1 192 ? -3.090 -12.015 -21.528 1.00 22.99 213 TRP A O 1
ATOM 2837 N N . PRO A 1 193 ? -3.065 -12.741 -23.649 1.00 25.07 214 PRO A N 1
ATOM 2838 C CA . PRO A 1 193 ? -4.051 -11.722 -24.011 1.00 22.73 214 PRO A CA 1
ATOM 2839 C C . PRO A 1 193 ? -5.358 -11.848 -23.251 1.00 23.54 214 PRO A C 1
ATOM 2840 O O . PRO A 1 193 ? -5.989 -10.820 -23.002 1.00 26.48 214 PRO A O 1
ATOM 2851 N N . ASN A 1 194 ? -5.792 -13.070 -22.884 1.00 22.01 215 ASN A N 1
ATOM 2852 C CA . ASN A 1 194 ? -7.045 -13.252 -22.146 1.00 21.04 215 ASN A CA 1
ATOM 2853 C C . ASN A 1 194 ? -7.007 -14.528 -21.302 1.00 22.72 215 ASN A C 1
ATOM 2854 O O . ASN A 1 194 ? -7.458 -15.597 -21.744 1.00 20.90 215 ASN A O 1
ATOM 2865 N N . PRO A 1 195 ? -6.478 -14.457 -20.084 1.00 19.73 216 PRO A N 1
ATOM 2866 C CA . PRO A 1 195 ? -6.508 -15.635 -19.207 1.00 18.71 216 PRO A CA 1
ATOM 2867 C C . PRO A 1 195 ? -7.836 -15.796 -18.483 1.00 18.59 216 PRO A C 1
ATOM 2868 O O . PRO A 1 195 ? -8.123 -16.897 -17.985 1.00 17.08 216 PRO A O 1
ATOM 2879 N N . LEU A 1 196 ? -8.652 -14.741 -18.428 1.00 21.85 217 LEU A N 1
ATOM 2880 C CA . LEU A 1 196 ? -9.876 -14.791 -17.642 1.00 22.72 217 LEU A CA 1
ATOM 2881 C C . LEU A 1 196 ? -10.829 -15.849 -18.165 1.00 20.48 217 LEU A C 1
ATOM 2882 O O . LEU A 1 196 ? -11.529 -16.507 -17.385 1.00 20.47 217 LEU A O 1
ATOM 2898 N N . GLN A 1 197 ? -10.908 -16.006 -19.488 1.00 20.63 218 GLN A N 1
ATOM 2899 C CA . GLN A 1 197 ? -11.803 -17.007 -20.042 1.00 19.88 218 GLN A CA 1
ATOM 2900 C C . GLN A 1 197 ? -11.520 -18.382 -19.458 1.00 20.45 218 GLN A C 1
ATOM 2901 O O . GLN A 1 197 ? -12.441 -19.175 -19.250 1.00 21.27 218 GLN A O 1
ATOM 2915 N N . TYR A 1 198 ? -10.244 -18.699 -19.207 1.00 19.72 219 TYR A N 1
ATOM 2916 C CA . TYR A 1 198 ? -9.891 -20.018 -18.685 1.00 18.79 219 TYR A CA 1
ATOM 2917 C C . TYR A 1 198 ? -10.068 -20.094 -17.172 1.00 19.97 219 TYR A C 1
ATOM 2918 O O . TYR A 1 198 ? -10.416 -21.160 -16.641 1.00 18.38 219 TYR A O 1
ATOM 2936 N N . TYR A 1 199 ? -9.830 -18.986 -16.462 1.00 19.08 220 TYR A N 1
ATOM 2937 C CA . TYR A 1 199 ? -10.069 -18.973 -15.020 1.00 19.41 220 TYR A CA 1
ATOM 2938 C C . TYR A 1 199 ? -11.534 -19.264 -14.714 1.00 21.78 220 TYR A C 1
ATOM 2939 O O . TYR A 1 199 ? -11.854 -20.046 -13.809 1.00 21.15 220 TYR A O 1
ATOM 2957 N N . LEU A 1 200 ? -12.434 -18.647 -15.464 1.00 21.92 221 LEU A N 1
ATOM 2958 C CA . LEU A 1 200 ? -13.855 -18.679 -15.166 1.00 22.49 221 LEU A CA 1
ATOM 2959 C C . LEU A 1 200 ? -14.488 -19.972 -15.653 1.00 24.68 221 LEU A C 1
ATOM 2960 O O . LEU A 1 200 ? -14.242 -20.406 -16.785 1.00 22.49 221 LEU A O 1
ATOM 2976 N N . VAL A 1 201 ? -15.307 -20.573 -14.786 1.00 26.59 222 VAL A N 1
ATOM 2977 C CA . VAL A 1 201 ? -16.053 -21.794 -15.080 1.00 25.49 222 VAL A CA 1
ATOM 2978 C C . VAL A 1 201 ? -17.529 -21.521 -14.831 1.00 27.85 222 VAL A C 1
ATOM 2979 O O . VAL A 1 201 ? -17.887 -21.009 -13.751 1.00 28.37 222 VAL A O 1
ATOM 2992 N N . PRO A 1 202 ? -18.399 -21.853 -15.776 1.00 27.46 223 PRO A N 1
ATOM 2993 C CA . PRO A 1 202 ? -19.831 -21.573 -15.599 1.00 26.96 223 PRO A CA 1
ATOM 2994 C C . PRO A 1 202 ? -20.375 -22.238 -14.340 1.00 32.17 223 PRO A C 1
ATOM 2995 O O . PRO A 1 202 ? -19.873 -23.264 -13.881 1.00 31.11 223 PRO A O 1
ATOM 3006 N N . ASP A 1 203 ? -21.380 -21.609 -13.750 1.00 39.06 224 ASP A N 1
ATOM 3007 C CA . ASP A 1 203 ? -22.018 -22.115 -12.544 1.00 41.71 224 ASP A CA 1
ATOM 3008 C C . ASP A 1 203 ? -23.334 -22.798 -12.895 1.00 43.66 224 ASP A C 1
ATOM 3009 O O . ASP A 1 203 ? -23.879 -22.625 -13.988 1.00 46.07 224 ASP A O 1
ATOM 3018 N N . MET A 1 204 ? -23.814 -23.617 -11.968 1.00 50.13 225 MET A N 1
ATOM 3019 C CA . MET A 1 204 ? -25.010 -24.424 -12.199 1.00 54.91 225 MET A CA 1
ATOM 3020 C C . MET A 1 204 ? -25.703 -24.750 -10.875 1.00 54.96 225 MET A C 1
ATOM 3021 O O . MET A 1 204 ? -26.923 -24.603 -10.750 1.00 55.84 225 MET A O 1
#

GO terms:
  GO:0005634 nucleus (C, TAS)
  GO:0043524 negative regulation of neuron apoptotic process (P, IGI)
  GO:0048471 perinuclear region of cytoplasm (C, IDA)
  GO:0005737 cytoplasm (C, IDA)
  GO:0005783 endoplasmic reticulum (C, IDA)
  GO:0005515 protein binding (F, IPI)
  GO:0004864 protein phosphatase inhibitor activity (F, TAS)
  GO:0006260 DNA replication (P, TAS)
  GO:0005654 nucleoplasm (C, TAS)
  GO:0005654 nucleoplasm (C, IDA)
  GO:0005811 lipid droplet (C, IDA)
  GO:0005634 nucleus (C, IDA)
  GO:0045892 negative regulation of DNA-templated transcription (P, IDA)
  GO:0032991 protein-containing complex (C, IDA)
  GO:0042393 histone binding (F, TAS)
  GO:0006337 nucleosome disassembly (P, TAS)
  GO:0019888 protein phosphatase regulator activity (F, TAS)
  GO:0005634 nucleus (C, HDA)

Foldseek 3Di:
DDDPVRVVVVVVVVVVVVVVVVVVVVVVVVVVLVVVVVVVVVCVVVLVVVLVVLLVPQLQVLLLQCLDPPNVVQADPVNSVQSSQFRGWDKAADSPCQQPIKIKTAGDDDQFFDDRIKMKGWGADPVRFIWIAIDDTGTDPPRHQQVVPGHPVCLRVDTPHRVPSPVVVCVVPPCSVPSPVSNDDDDD

Sequence (188 aa):
GTSEKEQQEAIEHIDEVQNEIDRLNEQASEEILKVEQKYNKLRQPFFQKRSELIAKIPNFWVTTFVNHPQVSALLGEEDEEALHYLTRVEVTEFEDIKSGYRIDFYFDENPYFENKVLSKEFHLNESGDPSSKSTEIKWKSGKDLTKEPESFFTWFTDHSDAGADELGEVIKDDIWPNPLQYYLVPDM

Solvent-accessible surface area: 12495 Å² total; per-residue (Å²): 137,85,55,130,152,79,75,94,77,46,98,99,93,103,82,99,84,86,69,90,76,72,115,111,83,122,92,51,70,96,111,110,65,110,78,93,36,118,95,46,123,94,101,90,81,135,30,108,118,49,19,99,85,13,86,153,56,109,61,7,4,3,40,0,0,58,58,1,104,88,1,40,8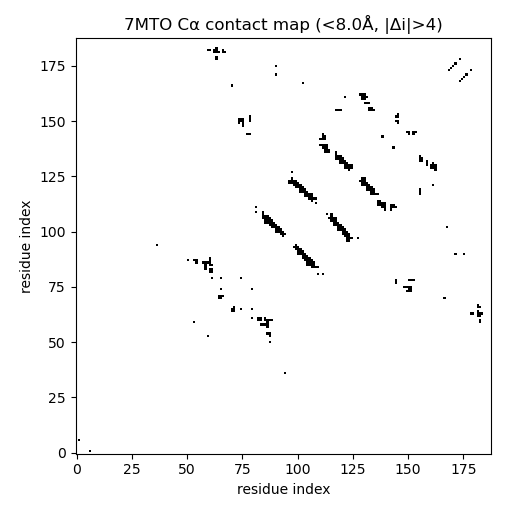6,82,16,34,150,72,5,58,89,2,0,95,75,3,59,99,2,27,7,42,82,63,92,92,94,84,47,13,15,70,0,9,0,64,10,83,135,7,57,8,3,86,18,127,46,0,19,0,45,12,49,59,56,168,98,40,76,68,24,16,114,39,47,145,17,121,55,56,117,82,86,35,31,52,196,214,112,140,17,6,1,24,26,1,86,80,68,117,97,14,52,60,21,125,15,0,73,19,2,36,89,45,0,10,70,64,2,87,90,37,57,105,93,126,142,240

Radius of gyration: 23.11 Å; Cα contacts (8 Å, |Δi|>4): 217; chains: 1; bounding box: 49×42×82 Å